Protein AF-A0A953TFR0-F1 (afdb_monomer_lite)

Foldseek 3Di:
DPQDFDWDWAAQVPDPQDLDDPRIDTDDGGDGPVVLLLLDQDDDPNHRPVRRLLVVVLSNQLSVCVVPVVFAFAQDLNFTATPPPRDGDPSHDNQQSQFRKDKDFPPDPLVCVLCPVQADHRGIWIWGDFPDLVVFTWTFRDDPNSVCRCQTWTAGSVPSDIDGNVPDDSNGTDGNNNVSSVVLQDFPQQWAAPVRHGGGSPRDDDTHGDDDDDDDDWDWDPDFDCVQCPPVVDDPDPPRGTHTPVQQWFADDPVLLVLCVVCDLVNLCVQLVDDSVVSVCNNVRNTDHPVSVVSSVVSSPPD

pLDDT: mean 80.13, std 13.85, range [32.78, 94.88]

Sequence (303 aa):
MAAKRYALYTTKCGHRYCSHRKCVAIADPKAHGLIFLAPSDERESGLPKWWWELWRFLLALEFKQIIDPDSNVLMVVGRAINTDTAADIDGLPSWIVLPAMMKMRISTPHYFNQMKGKASPFGFVLHPRTSDKLKLTLLTPFNKNRATWARSRCINTHDGKSHRLDKLSRRDIVTLGDILCGYIQHPEIKSLGPDGEKCKAHTRGLLRRMTISGGLQHCIGKEVSRFEQGEYDFIENIDDVCIHYDGGLVSANKSLIAEIRALGLRKTTKETGLDRKTIRGILNRKKVKASTLAKVVIGMRQE

Radius of gyration: 26.11 Å; chains: 1; bounding box: 69×46×56 Å

Secondary structure (DSSP, 8-state):
----EEEEEEETTS-SS--STTTEEEEEEEETT-GGG-----EETTEEHHHHHHHHHHHHHHHHHHH-TT--EEEETTEEEETTT-PBPTT--GGGGSBPEEEEE--SHHHHHHTTTTS-TT-EEEEE-BS-TTT--EEEE--S-GGGGGG-EEEETTT--EEEGGGS-TTTB-BHHHHHHHHHT---TTEE-TTSSBP-TT--SS-EEPP--------EEEEE-TTTT-S------TTS-EEETTTTEEPPPHHHHHHHHHH-HHHHHHHH---HHHHHHHHTT--EEHHHHHHHHHHTT--

Structure (mmCIF, N/CA/C/O backbone):
data_AF-A0A953TFR0-F1
#
_entry.id   AF-A0A953TFR0-F1
#
loop_
_atom_site.group_PDB
_atom_site.id
_atom_site.type_symbol
_atom_site.label_atom_id
_atom_site.label_alt_id
_atom_site.label_comp_id
_atom_site.label_asym_id
_atom_site.label_entity_id
_atom_site.label_seq_id
_atom_site.pdbx_PDB_ins_code
_atom_site.Cartn_x
_atom_site.Cartn_y
_atom_site.Cartn_z
_atom_site.occupancy
_atom_site.B_iso_or_equiv
_atom_site.auth_seq_id
_atom_site.auth_comp_id
_atom_site.auth_asym_id
_atom_site.auth_atom_id
_atom_site.pdbx_PDB_model_num
ATOM 1 N N . MET A 1 1 ? -10.294 13.136 -9.605 1.00 32.78 1 MET A N 1
ATOM 2 C CA . MET A 1 1 ? -9.231 12.755 -10.563 1.00 32.78 1 MET A CA 1
ATOM 3 C C . MET A 1 1 ? -8.728 11.368 -10.205 1.00 32.78 1 MET A C 1
ATOM 5 O O . MET A 1 1 ? -8.332 11.169 -9.065 1.00 32.78 1 MET A O 1
ATOM 9 N N . ALA A 1 2 ? -8.772 10.403 -11.124 1.00 43.22 2 ALA A N 1
ATOM 10 C CA . ALA A 1 2 ? -8.077 9.135 -10.916 1.00 43.22 2 ALA A CA 1
ATOM 11 C C . ALA A 1 2 ? -6.565 9.406 -10.949 1.00 43.22 2 ALA A C 1
ATOM 13 O O . ALA A 1 2 ? -6.071 10.005 -11.905 1.00 43.22 2 ALA A O 1
ATOM 14 N N . ALA A 1 3 ? -5.845 9.024 -9.895 1.00 54.84 3 ALA A N 1
ATOM 15 C CA . ALA A 1 3 ? -4.392 9.112 -9.864 1.00 54.84 3 ALA A CA 1
ATOM 16 C C . ALA A 1 3 ? -3.821 8.198 -10.958 1.00 54.84 3 ALA A C 1
ATOM 18 O O . ALA A 1 3 ? -3.839 6.980 -10.809 1.00 54.84 3 ALA A O 1
ATOM 19 N N . LYS A 1 4 ? -3.372 8.773 -12.080 1.00 70.50 4 LYS A N 1
ATOM 20 C CA . LYS A 1 4 ? -2.767 8.001 -13.170 1.00 70.50 4 LYS A CA 1
ATOM 21 C C . LYS A 1 4 ? -1.377 7.524 -12.738 1.00 70.50 4 LYS A C 1
ATOM 23 O O . LYS A 1 4 ? -0.531 8.339 -12.364 1.00 70.50 4 LYS A O 1
ATOM 28 N N . ARG A 1 5 ? -1.162 6.211 -12.800 1.00 86.62 5 ARG A N 1
ATOM 29 C CA . ARG A 1 5 ? 0.120 5.545 -12.550 1.00 86.62 5 ARG A CA 1
ATOM 30 C C . ARG A 1 5 ? 0.467 4.753 -13.800 1.00 86.62 5 ARG A C 1
ATOM 32 O O . ARG A 1 5 ? -0.245 3.813 -14.127 1.00 86.62 5 ARG A O 1
ATOM 39 N N . TYR A 1 6 ? 1.487 5.180 -14.528 1.00 88.50 6 TYR A N 1
ATOM 40 C CA . TYR A 1 6 ? 1.927 4.501 -15.742 1.00 88.50 6 TYR A CA 1
ATOM 41 C C . TYR A 1 6 ? 3.381 4.849 -16.048 1.00 88.50 6 TYR A C 1
ATOM 43 O O . TYR A 1 6 ? 3.895 5.861 -15.569 1.00 88.50 6 TYR A O 1
ATOM 51 N N . ALA A 1 7 ? 4.008 4.050 -16.904 1.00 91.94 7 ALA A N 1
ATOM 52 C CA . ALA A 1 7 ? 5.210 4.445 -17.614 1.00 91.94 7 ALA A CA 1
ATOM 53 C C . ALA A 1 7 ? 5.090 4.111 -19.098 1.00 91.94 7 ALA A C 1
ATOM 55 O O . ALA A 1 7 ? 4.623 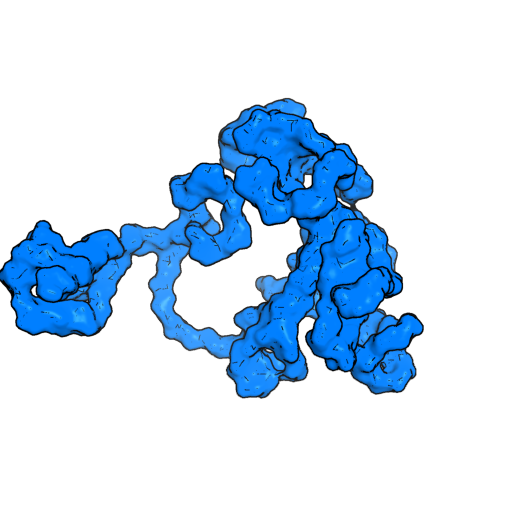3.033 -19.463 1.00 91.94 7 ALA A O 1
ATOM 56 N N . LEU A 1 8 ? 5.545 5.031 -19.942 1.00 93.62 8 LEU A N 1
ATOM 57 C CA . LEU A 1 8 ? 5.892 4.732 -21.326 1.00 93.62 8 LEU A CA 1
ATOM 58 C C . LEU A 1 8 ? 7.358 4.315 -21.365 1.00 93.62 8 LEU A C 1
ATOM 60 O O . LEU A 1 8 ? 8.192 4.945 -20.712 1.00 93.62 8 LEU A O 1
ATOM 64 N N . TYR A 1 9 ? 7.675 3.272 -22.122 1.00 93.19 9 TYR A N 1
ATOM 65 C CA . TYR A 1 9 ? 9.037 2.776 -22.274 1.00 93.19 9 TYR A CA 1
ATOM 66 C C . TYR A 1 9 ? 9.317 2.374 -23.720 1.00 93.19 9 TYR A C 1
ATOM 68 O O . TYR A 1 9 ? 8.402 2.104 -24.498 1.00 93.19 9 TYR A O 1
ATOM 76 N N . THR A 1 10 ? 10.597 2.320 -24.064 1.00 93.44 10 THR A N 1
ATOM 77 C CA . THR A 1 10 ? 11.107 1.777 -25.322 1.00 93.44 10 THR A CA 1
ATOM 78 C C . THR A 1 10 ? 12.158 0.709 -25.039 1.00 93.44 10 THR A C 1
ATOM 80 O O . THR A 1 10 ? 12.771 0.675 -23.967 1.00 93.44 10 THR A O 1
ATOM 83 N N . THR A 1 11 ? 12.361 -0.188 -26.001 1.00 92.19 11 THR A N 1
ATOM 84 C CA . THR A 1 11 ? 13.325 -1.290 -25.913 1.00 92.19 11 THR A CA 1
ATOM 85 C C . THR A 1 11 ? 14.270 -1.239 -27.103 1.00 92.19 11 THR A C 1
ATOM 87 O O . THR A 1 11 ? 13.828 -1.342 -28.247 1.00 92.19 11 THR A O 1
ATOM 90 N N . LYS A 1 12 ? 15.578 -1.119 -26.851 1.00 90.69 12 LYS A N 1
ATOM 91 C CA . LYS A 1 12 ? 16.593 -0.998 -27.917 1.00 90.69 12 LYS A CA 1
ATOM 92 C C . LYS A 1 12 ? 16.680 -2.219 -28.837 1.00 90.69 12 LYS A C 1
ATOM 94 O O . LYS A 1 12 ? 17.024 -2.070 -29.999 1.00 90.69 12 LYS A O 1
ATOM 99 N N . CYS A 1 13 ? 16.385 -3.413 -28.327 1.00 90.19 13 CYS A N 1
ATOM 100 C CA . CYS A 1 13 ? 16.452 -4.658 -29.096 1.00 90.19 13 CYS A CA 1
ATOM 101 C C . CYS A 1 13 ? 15.163 -4.977 -29.872 1.00 90.19 13 CYS A C 1
ATOM 103 O O . CYS A 1 13 ? 15.065 -6.052 -30.448 1.00 90.19 13 CYS A O 1
ATOM 105 N N . GLY A 1 14 ? 14.141 -4.115 -29.826 1.00 86.06 14 GLY A N 1
ATOM 106 C CA . GLY A 1 14 ? 12.842 -4.370 -30.462 1.00 86.06 14 GLY A CA 1
ATOM 107 C C . GLY A 1 14 ? 11.940 -5.391 -29.748 1.00 86.06 14 GLY A C 1
ATOM 108 O O . GLY A 1 14 ? 10.753 -5.463 -30.057 1.00 86.06 14 GLY A O 1
ATOM 109 N N . HIS A 1 15 ? 12.441 -6.139 -28.758 1.00 88.06 15 HIS A N 1
ATOM 110 C CA . HIS A 1 15 ? 11.615 -7.050 -27.960 1.00 88.06 15 HIS A CA 1
ATOM 111 C C . HIS A 1 15 ? 10.794 -6.295 -26.915 1.00 88.06 15 HIS A C 1
ATOM 113 O O . HIS A 1 15 ? 11.360 -5.661 -26.028 1.00 88.06 15 HIS A O 1
ATOM 119 N N . ARG A 1 16 ? 9.461 -6.440 -26.973 1.00 86.25 16 ARG A N 1
ATOM 120 C CA . ARG A 1 16 ? 8.507 -5.786 -26.056 1.00 86.25 16 ARG A CA 1
ATOM 121 C C . ARG A 1 16 ? 8.813 -6.057 -24.578 1.00 86.25 16 ARG A C 1
ATOM 123 O O . ARG A 1 16 ? 8.739 -5.140 -23.770 1.00 86.25 16 ARG A O 1
ATOM 130 N N . TYR A 1 17 ? 9.163 -7.297 -24.244 1.00 87.88 17 TYR A N 1
ATOM 131 C CA . TYR A 1 17 ? 9.561 -7.714 -22.900 1.00 87.88 17 TYR A CA 1
ATOM 132 C C . TYR A 1 17 ? 11.025 -8.132 -22.966 1.00 87.88 17 TYR A C 1
ATOM 134 O O . TYR A 1 17 ? 11.363 -9.094 -23.652 1.00 87.88 17 TYR A O 1
ATOM 142 N N . CYS A 1 18 ? 11.903 -7.363 -22.328 1.00 83.81 18 CYS A N 1
ATOM 143 C CA . CYS A 1 18 ? 13.342 -7.527 -22.482 1.00 83.81 18 CYS A CA 1
ATOM 144 C C . CYS A 1 18 ? 14.037 -7.576 -21.122 1.00 83.81 18 CYS A C 1
ATOM 146 O O . CYS A 1 18 ? 13.872 -6.672 -20.306 1.00 83.81 18 CYS A O 1
ATOM 148 N N . SER A 1 19 ? 14.857 -8.605 -20.911 1.00 75.62 19 SER A N 1
ATOM 149 C CA . SER A 1 19 ? 15.671 -8.793 -19.705 1.00 75.62 19 SER A CA 1
ATOM 150 C C . SER A 1 19 ? 17.085 -8.202 -19.820 1.00 75.62 19 SER A C 1
ATOM 152 O O . SER A 1 19 ? 17.814 -8.153 -18.830 1.00 75.62 19 SER A O 1
ATOM 154 N N . HIS A 1 20 ? 17.498 -7.721 -21.000 1.00 80.81 20 HIS A N 1
ATOM 155 C CA . HIS A 1 20 ? 18.838 -7.168 -21.197 1.00 80.81 20 HIS A CA 1
ATOM 156 C C . HIS A 1 20 ? 19.056 -5.890 -20.373 1.00 80.81 20 HIS A C 1
ATOM 158 O O . HIS A 1 20 ? 18.328 -4.894 -20.495 1.00 80.81 20 HIS A O 1
ATOM 164 N N . ARG A 1 21 ? 20.142 -5.875 -19.593 1.00 68.06 21 ARG A N 1
ATOM 165 C CA . ARG A 1 21 ? 20.565 -4.714 -18.803 1.00 68.06 21 ARG A CA 1
ATOM 166 C C . ARG A 1 21 ? 20.748 -3.495 -19.723 1.00 68.06 21 ARG A C 1
ATOM 168 O O . ARG A 1 21 ? 21.459 -3.567 -20.719 1.00 68.06 21 ARG A O 1
ATOM 175 N N . LYS A 1 22 ? 20.116 -2.362 -19.383 1.00 78.00 22 LYS A N 1
ATOM 176 C CA . LYS A 1 22 ? 20.125 -1.085 -20.149 1.00 78.00 22 LYS A CA 1
ATOM 177 C C . LYS A 1 22 ? 19.382 -1.091 -21.500 1.00 78.00 22 LYS A C 1
ATOM 179 O O . LYS A 1 22 ? 19.524 -0.133 -22.269 1.00 78.00 22 LYS A O 1
ATOM 184 N N . CYS A 1 23 ? 18.599 -2.127 -21.805 1.00 86.88 23 CYS A N 1
ATOM 185 C CA . CYS A 1 23 ? 17.796 -2.159 -23.029 1.00 86.88 23 CYS A CA 1
ATOM 186 C C . CYS A 1 23 ? 16.476 -1.389 -22.901 1.00 86.88 23 CYS A C 1
ATOM 188 O O . CYS A 1 23 ? 16.050 -0.750 -23.863 1.00 86.88 23 CYS A O 1
ATOM 190 N N . VAL A 1 24 ? 15.867 -1.421 -21.713 1.00 88.56 24 VAL A N 1
ATOM 191 C CA . VAL A 1 24 ? 14.633 -0.695 -21.397 1.00 88.56 24 VAL A CA 1
ATOM 192 C C . VAL A 1 24 ? 14.970 0.750 -21.036 1.00 88.56 24 VAL A C 1
ATOM 194 O O . VAL A 1 24 ? 15.710 1.004 -20.082 1.00 88.56 24 VAL A O 1
ATOM 197 N N . ALA A 1 25 ? 14.416 1.697 -21.785 1.00 90.56 25 ALA A N 1
ATOM 198 C CA . ALA A 1 25 ? 14.477 3.120 -21.480 1.00 90.56 25 ALA A CA 1
ATOM 199 C C . ALA A 1 25 ? 13.068 3.626 -21.168 1.00 90.56 25 ALA A C 1
ATOM 201 O O . ALA A 1 25 ? 12.149 3.467 -21.966 1.00 90.56 25 ALA A O 1
ATOM 202 N N . ILE A 1 26 ? 12.893 4.236 -19.998 1.00 92.56 26 ILE A N 1
ATOM 203 C CA . ILE A 1 26 ? 11.643 4.916 -19.654 1.00 92.56 26 ILE A CA 1
ATOM 204 C C . ILE A 1 26 ? 11.595 6.230 -20.440 1.00 92.56 26 ILE A C 1
ATOM 206 O O . ILE A 1 26 ? 12.592 6.947 -20.482 1.00 92.56 26 ILE A O 1
ATOM 210 N N . ALA A 1 27 ? 10.452 6.535 -21.047 1.00 93.12 27 ALA A N 1
ATOM 211 C CA . ALA A 1 27 ? 10.209 7.751 -21.820 1.00 93.12 27 ALA A CA 1
ATOM 212 C C . ALA A 1 27 ? 9.334 8.760 -21.056 1.00 93.12 27 ALA A C 1
ATOM 214 O O . ALA A 1 27 ? 9.655 9.943 -21.022 1.00 93.12 27 ALA A O 1
ATOM 215 N N . ASP A 1 28 ? 8.259 8.301 -20.404 1.00 93.25 28 ASP A N 1
ATOM 216 C CA . ASP A 1 28 ? 7.399 9.146 -19.556 1.00 93.25 28 ASP A CA 1
ATOM 217 C C . ASP A 1 28 ? 6.923 8.361 -18.331 1.00 93.25 28 ASP A C 1
ATOM 219 O O . ASP A 1 28 ? 6.087 7.467 -18.479 1.00 93.25 28 ASP A O 1
ATOM 223 N N . PRO A 1 29 ? 7.429 8.665 -17.125 1.00 93.69 29 PRO A N 1
ATOM 224 C CA . PRO A 1 29 ? 6.936 8.073 -15.895 1.00 93.69 29 PRO A CA 1
ATOM 225 C C . PRO A 1 29 ? 5.861 8.943 -15.227 1.00 93.69 29 PRO A C 1
ATOM 227 O O . PRO A 1 29 ? 6.007 10.161 -15.098 1.00 93.69 29 PRO A O 1
ATOM 230 N N . LYS A 1 30 ? 4.824 8.308 -14.670 1.00 92.00 30 LYS A N 1
ATOM 231 C CA . LYS A 1 30 ? 3.863 8.912 -13.731 1.00 92.00 30 LYS A CA 1
ATOM 232 C C . LYS A 1 30 ? 3.655 8.012 -12.524 1.00 92.00 30 LYS A C 1
ATOM 234 O O . LYS A 1 30 ? 3.184 6.891 -12.662 1.00 92.00 30 LYS A O 1
ATOM 239 N N . ALA A 1 31 ? 3.937 8.520 -11.329 1.00 88.88 31 ALA A N 1
ATOM 240 C CA . ALA A 1 31 ? 3.742 7.789 -10.071 1.00 88.88 31 ALA A CA 1
ATOM 241 C C . ALA A 1 31 ? 2.772 8.521 -9.123 1.00 88.88 31 ALA A C 1
ATOM 243 O O . ALA A 1 31 ? 2.964 8.568 -7.904 1.00 88.88 31 ALA A O 1
ATOM 244 N N . HIS A 1 32 ? 1.726 9.150 -9.672 1.00 81.69 32 HIS A N 1
ATOM 245 C CA . HIS A 1 32 ? 0.781 9.910 -8.858 1.00 81.69 32 HIS A CA 1
ATOM 246 C C . HIS A 1 32 ? 0.050 8.997 -7.863 1.00 81.69 32 HIS A C 1
ATOM 248 O O . HIS A 1 32 ? -0.349 7.874 -8.175 1.00 81.69 32 HIS A O 1
ATOM 254 N N . GLY A 1 33 ? -0.116 9.467 -6.628 1.00 77.06 33 GLY A N 1
ATOM 255 C CA . GLY A 1 33 ? -0.683 8.648 -5.559 1.00 77.06 33 GLY A CA 1
ATOM 256 C C . GLY A 1 33 ? 0.231 7.518 -5.068 1.00 77.06 33 GLY A C 1
ATOM 257 O O . GLY A 1 33 ? -0.265 6.664 -4.345 1.00 77.06 33 GLY A O 1
ATOM 258 N N . LEU A 1 34 ? 1.521 7.509 -5.436 1.00 80.75 34 LEU A N 1
ATOM 259 C CA . LEU A 1 34 ? 2.586 6.714 -4.800 1.00 80.75 34 LEU A CA 1
ATOM 260 C C . LEU A 1 34 ? 3.569 7.602 -4.016 1.00 80.75 34 LEU A C 1
ATOM 262 O O . LEU A 1 34 ? 4.643 7.166 -3.626 1.00 80.75 34 LEU A O 1
ATOM 266 N N . ILE A 1 35 ? 3.213 8.866 -3.760 1.00 74.06 35 ILE A N 1
ATOM 267 C CA . ILE A 1 35 ? 4.093 9.852 -3.106 1.00 74.06 35 ILE A CA 1
ATOM 268 C C . ILE A 1 35 ? 4.492 9.471 -1.671 1.00 74.06 35 ILE A C 1
ATOM 270 O O . ILE A 1 35 ? 5.509 9.933 -1.155 1.00 74.06 35 ILE A O 1
ATOM 274 N N . PHE A 1 36 ? 3.725 8.589 -1.027 1.00 73.25 36 PHE A N 1
ATOM 275 C CA . PHE A 1 36 ? 4.109 8.019 0.262 1.00 73.25 36 PHE A CA 1
ATOM 276 C C . PHE A 1 36 ? 5.407 7.196 0.154 1.00 73.25 36 PHE A C 1
ATOM 278 O O . PHE A 1 36 ? 6.203 7.206 1.090 1.00 73.25 36 PHE A O 1
ATOM 285 N N . LEU A 1 37 ? 5.693 6.614 -1.018 1.00 74.94 37 LEU A N 1
ATOM 286 C CA . LEU A 1 37 ? 6.935 5.895 -1.312 1.00 74.94 37 LEU A CA 1
ATOM 287 C C . LEU A 1 37 ? 8.119 6.808 -1.674 1.00 74.94 37 LEU A C 1
ATOM 289 O O . LEU A 1 37 ? 9.225 6.303 -1.772 1.00 74.94 37 LEU A O 1
ATOM 293 N N . ALA A 1 38 ? 7.918 8.119 -1.871 1.00 79.06 38 ALA A N 1
ATOM 294 C CA . ALA A 1 38 ? 8.930 9.026 -2.430 1.00 79.06 38 ALA A CA 1
ATOM 295 C C . ALA A 1 38 ? 10.229 9.082 -1.591 1.00 79.06 38 ALA A C 1
ATOM 297 O O . ALA A 1 38 ? 10.266 9.784 -0.593 1.00 79.06 38 ALA A O 1
ATOM 298 N N . PRO A 1 39 ? 11.321 8.408 -1.959 1.00 79.44 39 PRO A N 1
ATOM 299 C CA . PRO A 1 39 ? 12.501 8.261 -1.108 1.00 79.44 39 PRO A CA 1
ATOM 300 C C . PRO A 1 39 ? 13.311 9.553 -0.944 1.00 79.44 39 PRO A C 1
ATOM 302 O O . PRO A 1 39 ? 13.970 9.737 0.078 1.00 79.44 39 PRO A O 1
ATOM 305 N N . SER A 1 40 ? 13.257 10.446 -1.933 1.00 77.31 40 SER A N 1
ATOM 306 C CA . SER A 1 40 ? 14.006 11.698 -1.979 1.00 77.31 40 SER A CA 1
ATOM 307 C C . SER A 1 40 ? 13.278 12.743 -2.830 1.00 77.31 40 SER A C 1
ATOM 309 O O . SER A 1 40 ? 12.378 12.415 -3.611 1.00 77.31 40 SER A O 1
ATOM 311 N N . ASP A 1 41 ? 13.703 13.998 -2.683 1.00 80.50 41 ASP A N 1
ATOM 312 C CA . ASP A 1 41 ? 13.217 15.140 -3.468 1.00 80.50 41 ASP A CA 1
ATOM 313 C C . ASP A 1 41 ? 14.097 15.431 -4.704 1.00 80.50 41 ASP A C 1
ATOM 315 O O . ASP A 1 41 ? 13.886 16.426 -5.401 1.00 80.50 41 ASP A O 1
ATOM 319 N N . GLU A 1 42 ? 15.079 14.566 -4.999 1.00 87.12 42 GLU A N 1
ATOM 320 C CA . GLU A 1 42 ? 15.939 14.683 -6.183 1.00 87.12 42 GLU A CA 1
ATOM 321 C C . GLU A 1 42 ? 15.113 14.649 -7.473 1.00 87.12 42 GLU A C 1
ATOM 323 O O . GLU A 1 42 ? 14.112 13.930 -7.576 1.00 87.12 42 GLU A O 1
ATOM 328 N N . ARG A 1 43 ? 15.553 15.402 -8.488 1.00 89.81 43 ARG A N 1
ATOM 329 C CA . ARG A 1 43 ? 14.877 15.494 -9.785 1.00 89.81 43 ARG A CA 1
ATOM 330 C C . ARG A 1 43 ? 15.775 15.065 -10.941 1.00 89.81 43 ARG A C 1
ATOM 332 O O . ARG A 1 43 ? 16.956 15.383 -10.967 1.00 89.81 43 ARG A O 1
ATOM 339 N N . GLU A 1 44 ? 15.176 14.389 -11.914 1.00 87.62 44 GLU A N 1
ATOM 340 C CA . GLU A 1 44 ? 15.750 13.984 -13.200 1.00 87.62 44 GLU A CA 1
ATOM 341 C C . GLU A 1 44 ? 14.788 14.475 -14.292 1.00 87.62 44 GLU A C 1
ATOM 343 O O . GLU A 1 44 ? 13.597 14.146 -14.273 1.00 87.62 44 GLU A O 1
ATOM 348 N N . SER A 1 45 ? 15.285 15.319 -15.203 1.00 86.75 45 SER A N 1
ATOM 349 C CA . SER A 1 45 ? 14.493 15.911 -16.297 1.00 86.75 45 SER A CA 1
ATOM 350 C C . SER A 1 45 ? 13.214 16.623 -15.823 1.00 86.75 45 SER A C 1
ATOM 352 O O . SER A 1 45 ? 12.139 16.470 -16.395 1.00 86.75 45 SER A O 1
ATOM 354 N N . GLY A 1 46 ? 13.308 17.372 -14.718 1.00 89.69 46 GLY A N 1
ATOM 355 C CA . GLY A 1 46 ? 12.193 18.136 -14.139 1.00 89.69 46 GLY A CA 1
ATOM 356 C C . GLY A 1 46 ? 11.180 17.316 -13.325 1.00 89.69 46 GLY A C 1
ATOM 357 O O . GLY A 1 46 ? 10.400 17.907 -12.571 1.00 89.69 46 GLY A O 1
ATOM 358 N N . LEU A 1 47 ? 11.228 15.982 -13.399 1.00 91.25 47 LEU A N 1
ATOM 359 C CA . LEU A 1 47 ? 10.401 15.052 -12.622 1.00 91.25 47 LEU A CA 1
ATOM 360 C C . LEU A 1 47 ? 11.185 14.469 -11.436 1.00 91.25 47 LEU A C 1
ATOM 362 O O . LEU A 1 47 ? 12.413 14.483 -11.460 1.00 91.25 47 LEU A O 1
ATOM 366 N N . PRO A 1 48 ? 10.525 13.941 -10.388 1.00 91.56 48 PRO A N 1
ATOM 367 C CA . PRO A 1 48 ? 11.231 13.271 -9.299 1.00 91.56 48 PRO A CA 1
ATOM 368 C C . PRO A 1 48 ? 12.044 12.073 -9.810 1.00 91.56 48 PRO A C 1
ATOM 370 O O . PRO A 1 48 ? 11.502 11.192 -10.476 1.00 91.56 48 PRO A O 1
ATOM 373 N N . LYS A 1 49 ? 13.333 12.013 -9.468 1.00 91.56 49 LYS A N 1
ATOM 374 C CA . LYS A 1 49 ? 14.272 10.964 -9.902 1.00 91.56 49 LYS A CA 1
ATOM 375 C C . LYS A 1 49 ? 13.765 9.561 -9.565 1.00 91.56 49 LYS A C 1
ATOM 377 O O . LYS A 1 49 ? 13.802 8.654 -10.394 1.00 91.56 49 LYS A O 1
ATOM 382 N N . TRP A 1 50 ? 13.174 9.410 -8.384 1.00 89.88 50 TRP A N 1
ATOM 383 C CA . TRP A 1 50 ? 12.620 8.137 -7.936 1.00 89.88 50 TRP A CA 1
ATOM 384 C C . TRP A 1 50 ? 11.481 7.609 -8.816 1.00 89.88 50 TRP A C 1
ATOM 386 O O . TRP A 1 50 ? 11.218 6.412 -8.786 1.00 89.88 50 TRP A O 1
ATOM 396 N N . TRP A 1 51 ? 10.804 8.451 -9.612 1.00 92.50 51 TRP A N 1
ATOM 397 C CA . TRP A 1 51 ? 9.793 7.974 -10.566 1.00 92.50 51 TRP A CA 1
ATOM 398 C C . TRP A 1 51 ? 10.439 7.094 -11.630 1.00 92.50 51 TRP A C 1
ATOM 400 O O . TRP A 1 51 ? 9.922 6.027 -11.949 1.00 92.50 51 TRP A O 1
ATOM 410 N N . TRP A 1 52 ? 11.585 7.522 -12.152 1.00 91.25 52 TRP A N 1
ATOM 411 C CA . TRP A 1 52 ? 12.343 6.780 -13.151 1.00 91.25 52 TRP A CA 1
ATOM 412 C C . TRP A 1 52 ? 12.864 5.464 -12.576 1.00 91.25 52 TRP A C 1
ATOM 414 O O . TRP A 1 52 ? 12.705 4.410 -13.187 1.00 91.25 52 TRP A O 1
ATOM 424 N N . GLU A 1 53 ? 13.438 5.513 -11.376 1.00 89.62 53 GLU A N 1
ATOM 425 C CA . GLU A 1 53 ? 13.947 4.336 -10.665 1.00 89.62 53 GLU A CA 1
ATOM 426 C C . GLU A 1 53 ? 12.836 3.337 -10.323 1.00 89.62 53 GLU A C 1
ATOM 428 O O . GLU A 1 53 ? 13.002 2.141 -10.556 1.00 89.62 53 GLU A O 1
ATOM 433 N N . LEU A 1 54 ? 11.682 3.823 -9.851 1.00 90.00 54 LEU A N 1
ATOM 434 C CA . LEU A 1 54 ? 10.505 3.004 -9.571 1.00 90.00 54 LEU A CA 1
ATOM 435 C C . LEU A 1 54 ? 10.063 2.233 -10.815 1.00 90.00 54 LEU A C 1
ATOM 437 O O . LEU A 1 54 ? 9.866 1.024 -10.748 1.00 90.00 54 LEU A O 1
ATOM 441 N N . TRP A 1 55 ? 9.887 2.916 -11.947 1.00 90.25 55 TRP A N 1
ATOM 442 C CA . TRP A 1 55 ? 9.383 2.259 -13.151 1.00 90.25 55 TRP A CA 1
ATOM 443 C C . TRP A 1 55 ? 10.410 1.329 -13.790 1.00 90.25 55 TRP A C 1
ATOM 445 O O . TRP A 1 55 ? 10.024 0.277 -14.290 1.00 90.25 55 TRP A O 1
ATOM 455 N N . ARG A 1 56 ? 11.709 1.653 -13.716 1.00 87.88 56 ARG A N 1
ATOM 456 C CA . ARG A 1 56 ? 12.778 0.712 -14.094 1.00 87.88 56 ARG A CA 1
ATOM 457 C C . ARG A 1 56 ? 12.693 -0.567 -13.255 1.00 87.88 56 ARG A C 1
ATOM 459 O O . ARG A 1 56 ? 12.763 -1.654 -13.817 1.00 87.88 56 ARG A O 1
ATOM 466 N N . PHE A 1 57 ? 12.491 -0.432 -11.945 1.00 85.94 57 PHE A N 1
ATOM 467 C CA . PHE A 1 57 ? 12.336 -1.563 -11.034 1.00 85.94 57 PHE A CA 1
ATOM 468 C C . PHE A 1 57 ? 11.079 -2.392 -11.337 1.00 85.94 57 PHE A C 1
ATOM 470 O O . PHE A 1 57 ? 11.191 -3.588 -11.583 1.00 85.94 57 PHE A O 1
ATOM 477 N N . LEU A 1 58 ? 9.899 -1.766 -11.394 1.00 87.25 58 LEU A N 1
ATOM 478 C CA . LEU A 1 58 ? 8.635 -2.471 -11.634 1.00 87.25 58 LEU A CA 1
ATOM 479 C C . LEU A 1 58 ? 8.606 -3.188 -12.991 1.00 87.25 58 LEU A C 1
ATOM 481 O O . LEU A 1 58 ? 8.146 -4.323 -13.062 1.00 87.25 58 LEU A O 1
ATOM 485 N N . LEU A 1 59 ? 9.120 -2.564 -14.058 1.00 87.62 59 LEU A N 1
ATOM 486 C CA . LEU A 1 59 ? 9.185 -3.210 -15.374 1.00 87.62 59 LEU A CA 1
ATOM 487 C C . LEU A 1 59 ? 10.179 -4.371 -15.399 1.00 87.62 59 LEU A C 1
ATOM 489 O O . LEU A 1 59 ? 9.894 -5.384 -16.027 1.00 87.62 59 LEU A O 1
ATOM 493 N N . ALA A 1 60 ? 11.324 -4.253 -14.719 1.00 82.25 60 ALA A N 1
ATOM 494 C CA . ALA A 1 60 ? 12.283 -5.353 -14.632 1.00 82.25 60 ALA A CA 1
ATOM 495 C C . ALA A 1 60 ? 11.665 -6.585 -13.955 1.00 82.25 60 ALA A C 1
ATOM 497 O O . ALA A 1 60 ? 11.855 -7.705 -14.427 1.00 82.25 60 ALA A O 1
ATOM 498 N N . LEU A 1 61 ? 10.890 -6.367 -12.890 1.00 80.56 61 LEU A N 1
ATOM 499 C CA . LEU A 1 61 ? 10.150 -7.423 -12.207 1.00 80.56 61 LEU A CA 1
ATOM 500 C C . LEU A 1 61 ? 9.046 -8.028 -13.090 1.00 80.56 61 LEU A C 1
ATOM 502 O O . LEU A 1 61 ? 9.016 -9.242 -13.268 1.00 80.56 61 LEU A O 1
ATOM 506 N N . GLU A 1 62 ? 8.190 -7.197 -13.691 1.00 84.12 62 GLU A N 1
ATOM 507 C CA . GLU A 1 62 ? 7.092 -7.665 -14.552 1.00 84.12 62 GLU A CA 1
ATOM 508 C C . GLU A 1 62 ? 7.617 -8.435 -15.771 1.00 84.12 62 GLU A C 1
ATOM 510 O O . GLU A 1 62 ? 7.112 -9.502 -16.102 1.00 84.12 62 GLU A O 1
ATOM 515 N N . PHE A 1 63 ? 8.656 -7.935 -16.448 1.00 86.88 63 PHE A N 1
ATOM 516 C CA . PHE A 1 63 ? 9.207 -8.608 -17.630 1.00 86.88 63 PHE A CA 1
ATOM 517 C C . PHE A 1 63 ? 9.817 -9.953 -17.280 1.00 86.88 63 PHE A C 1
ATOM 519 O O . PHE A 1 63 ? 9.698 -10.893 -18.063 1.00 86.88 63 PHE A O 1
ATOM 526 N N . LYS A 1 64 ? 10.435 -10.056 -16.103 1.00 80.38 64 LYS A N 1
ATOM 527 C CA . LYS A 1 64 ? 10.941 -11.327 -15.608 1.00 80.38 64 LYS A CA 1
ATOM 528 C C . LYS A 1 64 ? 9.803 -12.321 -15.384 1.00 80.38 64 LYS A C 1
ATOM 530 O O . LYS A 1 64 ? 9.887 -13.417 -15.916 1.00 80.38 64 LYS A O 1
ATOM 535 N N . GLN A 1 65 ? 8.723 -11.903 -14.724 1.00 79.44 65 GLN A N 1
ATOM 536 C CA . GLN A 1 65 ? 7.537 -12.741 -14.513 1.00 79.44 65 GLN A CA 1
ATOM 537 C C . GLN A 1 65 ? 6.812 -13.101 -15.826 1.00 79.44 65 GLN A C 1
ATOM 539 O O . GLN A 1 65 ? 6.134 -14.117 -15.921 1.00 79.44 65 GLN A O 1
ATOM 544 N N . ILE A 1 66 ? 6.921 -12.272 -16.867 1.00 83.94 66 ILE A N 1
ATOM 545 C CA . ILE A 1 66 ? 6.396 -12.601 -18.202 1.00 83.94 66 ILE A CA 1
ATOM 546 C C . ILE A 1 66 ? 7.221 -13.699 -18.871 1.00 83.94 66 ILE A C 1
ATOM 548 O O . ILE A 1 66 ? 6.651 -14.596 -19.486 1.00 83.94 66 ILE A O 1
ATOM 552 N N . ILE A 1 67 ? 8.547 -13.573 -18.817 1.00 83.69 67 ILE A N 1
ATOM 553 C CA . ILE A 1 67 ? 9.479 -14.502 -19.465 1.00 83.69 67 ILE A CA 1
ATOM 554 C C . ILE A 1 67 ? 9.489 -15.845 -18.729 1.00 83.69 67 ILE A C 1
ATOM 556 O O . ILE A 1 67 ? 9.566 -16.888 -19.369 1.00 83.69 67 ILE A O 1
ATOM 560 N N . ASP A 1 68 ? 9.386 -15.798 -17.405 1.00 81.25 68 ASP A N 1
ATOM 561 C CA . ASP A 1 68 ? 9.397 -16.945 -16.511 1.00 81.25 68 ASP A CA 1
ATOM 562 C C . ASP A 1 68 ? 8.266 -16.789 -15.473 1.00 81.25 68 ASP A C 1
ATOM 564 O O . ASP A 1 68 ? 8.454 -16.119 -14.454 1.00 81.25 68 ASP A O 1
ATOM 568 N N . PRO A 1 69 ? 7.064 -17.332 -15.753 1.00 77.81 69 PRO A N 1
ATOM 569 C CA . PRO A 1 69 ? 5.887 -17.190 -14.890 1.00 77.81 69 PRO A CA 1
ATOM 570 C C . PRO A 1 69 ? 6.024 -17.821 -13.509 1.00 77.81 69 PRO A C 1
ATOM 572 O O . PRO A 1 69 ? 5.375 -17.355 -12.569 1.00 77.81 69 PRO A O 1
ATOM 575 N N . ASP A 1 70 ? 6.858 -18.853 -13.390 1.00 73.25 70 ASP A N 1
ATOM 576 C CA . ASP A 1 70 ? 7.155 -19.495 -12.111 1.00 73.25 70 ASP A CA 1
ATOM 577 C C . ASP A 1 70 ? 8.111 -18.634 -11.275 1.00 73.25 70 ASP A C 1
ATOM 579 O O . ASP A 1 70 ? 8.152 -18.759 -10.046 1.00 73.25 70 ASP A O 1
ATOM 583 N N . SER A 1 71 ? 8.792 -17.679 -11.924 1.00 68.69 71 SER A N 1
ATOM 584 C CA . SER A 1 71 ? 9.666 -16.747 -11.245 1.00 68.69 71 SER A CA 1
ATOM 585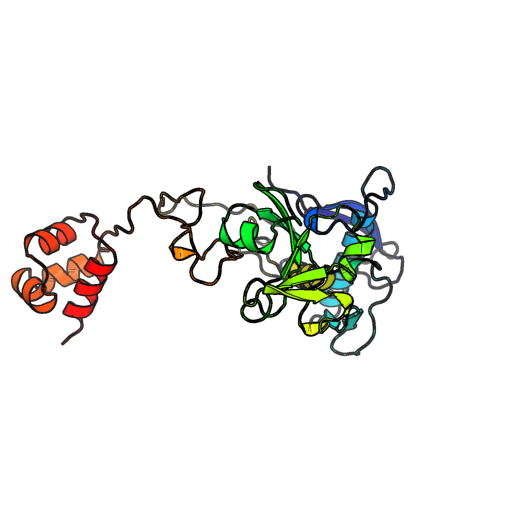 C C . SER A 1 71 ? 8.911 -15.805 -10.332 1.00 68.69 71 SER A C 1
ATOM 587 O O . SER A 1 71 ? 8.257 -14.847 -10.758 1.00 68.69 71 SER A O 1
ATOM 589 N N . ASN A 1 72 ? 9.087 -16.032 -9.035 1.00 66.62 72 ASN A N 1
ATOM 590 C CA . ASN A 1 72 ? 8.644 -15.107 -8.017 1.00 66.62 72 ASN A CA 1
ATOM 591 C C . ASN A 1 72 ? 9.813 -14.253 -7.538 1.00 66.62 72 ASN A C 1
ATOM 593 O O . ASN A 1 72 ? 10.950 -14.696 -7.360 1.00 66.62 72 ASN A O 1
ATOM 597 N N . VAL A 1 73 ? 9.519 -12.976 -7.323 1.00 65.88 73 VAL A N 1
ATOM 598 C CA . VAL A 1 73 ? 10.455 -12.062 -6.686 1.00 65.88 73 VAL A CA 1
ATOM 599 C C . VAL A 1 73 ? 9.931 -11.742 -5.308 1.00 65.88 73 VAL A C 1
ATOM 601 O O . VAL A 1 73 ? 8.874 -11.129 -5.157 1.00 65.88 73 VAL A O 1
ATOM 604 N N . LEU A 1 74 ? 10.709 -12.131 -4.308 1.00 66.50 74 LEU A N 1
ATOM 605 C CA . LEU A 1 74 ? 10.448 -11.800 -2.921 1.00 66.50 74 LEU A CA 1
ATOM 606 C C . LEU A 1 74 ? 11.519 -10.848 -2.420 1.00 66.50 74 LEU A C 1
ATOM 608 O O . LEU A 1 74 ? 12.703 -10.970 -2.733 1.00 66.50 74 LEU A O 1
ATOM 612 N N . MET A 1 75 ? 11.099 -9.914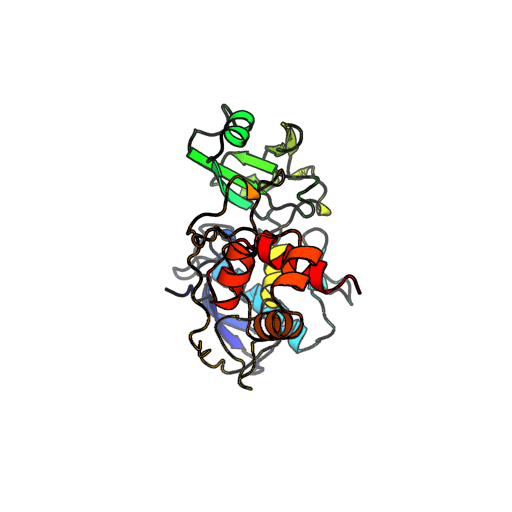 -1.582 1.00 66.25 75 MET A N 1
ATOM 613 C CA . MET A 1 75 ? 12.044 -9.188 -0.758 1.00 66.25 75 MET A CA 1
ATOM 614 C C . MET A 1 75 ? 12.475 -10.090 0.399 1.00 66.25 75 MET A C 1
ATOM 616 O O . MET A 1 75 ? 11.685 -10.420 1.281 1.00 66.25 75 MET A O 1
ATOM 620 N N . VAL A 1 76 ? 13.745 -10.479 0.417 1.00 58.47 76 VAL A N 1
ATOM 621 C CA . VAL A 1 76 ? 14.349 -11.286 1.478 1.00 58.47 76 VAL A CA 1
ATOM 622 C C . VAL A 1 76 ? 15.476 -10.467 2.095 1.00 58.47 76 VAL A C 1
ATOM 624 O O . VAL A 1 76 ? 16.453 -10.115 1.442 1.00 58.47 76 VAL A O 1
ATOM 627 N N . VAL A 1 77 ? 15.319 -10.100 3.370 1.00 58.59 77 VAL A N 1
ATOM 628 C CA . VAL A 1 77 ? 16.327 -9.343 4.145 1.00 58.59 77 VAL A CA 1
ATOM 629 C C . VAL A 1 77 ? 16.761 -8.037 3.442 1.00 58.59 77 VAL A C 1
ATOM 631 O O . VAL A 1 77 ? 17.925 -7.653 3.439 1.00 58.59 77 VAL A O 1
ATOM 634 N N . GLY A 1 78 ? 15.810 -7.320 2.829 1.00 59.31 78 GLY A N 1
ATOM 635 C CA . GLY A 1 78 ? 16.096 -6.054 2.138 1.00 59.31 78 GLY A CA 1
ATOM 636 C C . GLY A 1 78 ? 16.765 -6.204 0.770 1.00 59.31 78 GLY A C 1
ATOM 637 O O . GLY A 1 78 ? 17.173 -5.203 0.192 1.00 59.31 78 GLY A O 1
ATOM 638 N N . ARG A 1 79 ? 16.842 -7.417 0.226 1.00 63.44 79 ARG A N 1
ATOM 639 C CA . ARG A 1 79 ? 17.238 -7.667 -1.160 1.00 63.44 79 ARG A CA 1
ATOM 640 C C . ARG A 1 79 ? 16.035 -8.184 -1.922 1.00 63.44 79 ARG A C 1
ATOM 642 O O . ARG A 1 79 ? 15.258 -8.949 -1.361 1.00 63.44 79 ARG A O 1
ATOM 649 N N . ALA A 1 80 ? 15.862 -7.762 -3.168 1.00 65.06 80 ALA A N 1
ATOM 650 C CA . ALA A 1 80 ? 14.911 -8.438 -4.037 1.00 65.06 80 ALA A CA 1
ATOM 651 C C . ALA A 1 80 ? 15.624 -9.677 -4.579 1.00 65.06 80 ALA A C 1
ATOM 653 O O . ALA A 1 80 ? 16.642 -9.546 -5.259 1.00 65.06 80 ALA A O 1
ATOM 654 N N . ILE A 1 81 ? 15.122 -10.851 -4.218 1.00 64.81 81 ILE A N 1
ATOM 655 C CA . ILE A 1 81 ? 15.709 -12.145 -4.549 1.00 64.81 81 ILE A CA 1
ATOM 656 C C . ILE A 1 81 ? 14.745 -12.882 -5.474 1.00 64.81 81 ILE A C 1
ATOM 658 O O . ILE A 1 81 ? 13.529 -12.870 -5.266 1.00 64.81 81 ILE A O 1
ATOM 662 N N . ASN A 1 82 ? 15.292 -13.520 -6.504 1.00 63.16 82 ASN A N 1
ATOM 663 C CA . ASN A 1 82 ? 14.554 -14.515 -7.273 1.00 63.16 82 ASN A CA 1
ATOM 664 C C . ASN A 1 82 ? 14.425 -15.800 -6.445 1.00 63.16 82 ASN A C 1
ATOM 666 O O . ASN A 1 82 ? 15.432 -16.342 -5.993 1.00 63.16 82 ASN A O 1
ATOM 670 N N . THR A 1 83 ? 13.201 -16.278 -6.242 1.00 60.03 83 THR A N 1
ATOM 671 C CA . THR A 1 83 ? 12.918 -17.424 -5.366 1.00 60.03 83 THR A CA 1
ATOM 672 C C . THR A 1 83 ? 13.524 -18.740 -5.831 1.00 60.03 83 THR A C 1
ATOM 674 O O . THR A 1 83 ? 13.773 -19.607 -5.000 1.00 60.03 83 THR A O 1
ATOM 677 N N . ASP A 1 84 ? 13.793 -18.871 -7.123 1.00 59.09 84 ASP A N 1
ATOM 678 C CA . ASP A 1 84 ? 14.180 -20.129 -7.761 1.00 59.09 84 ASP A CA 1
ATOM 679 C C . ASP A 1 84 ? 15.703 -20.243 -7.860 1.00 59.09 84 ASP A C 1
ATOM 681 O O . ASP A 1 84 ? 16.274 -21.318 -7.697 1.00 59.09 84 ASP A O 1
ATOM 685 N N . THR A 1 85 ? 16.381 -19.114 -8.082 1.00 62.47 85 THR A N 1
ATOM 686 C CA . THR A 1 85 ? 17.841 -19.043 -8.215 1.00 62.47 85 THR A CA 1
ATOM 687 C C . THR A 1 85 ? 18.542 -18.528 -6.964 1.00 62.47 85 THR A C 1
ATOM 689 O O . THR A 1 85 ? 19.770 -18.553 -6.906 1.00 62.47 85 THR A O 1
ATOM 692 N N . ALA A 1 86 ? 17.788 -18.011 -5.988 1.00 61.94 86 ALA A N 1
ATOM 693 C CA . ALA A 1 86 ? 18.293 -17.291 -4.816 1.00 61.94 86 ALA A CA 1
ATOM 694 C C . ALA A 1 86 ? 19.243 -16.118 -5.153 1.00 61.94 86 ALA A C 1
ATOM 696 O O . ALA A 1 86 ? 19.948 -15.613 -4.278 1.00 61.94 86 ALA A O 1
ATOM 697 N N . ALA A 1 87 ? 19.259 -15.663 -6.411 1.00 63.62 87 ALA A N 1
ATOM 698 C CA . ALA A 1 87 ? 20.132 -14.592 -6.867 1.00 63.62 87 ALA A CA 1
ATOM 699 C C . ALA A 1 87 ? 19.520 -13.214 -6.585 1.00 63.62 87 ALA A C 1
ATOM 701 O O . ALA A 1 87 ? 18.313 -13.001 -6.765 1.00 63.62 87 ALA A O 1
ATOM 702 N N . ASP A 1 88 ? 20.380 -12.271 -6.196 1.00 64.06 88 ASP A N 1
ATOM 703 C CA . ASP A 1 88 ? 20.023 -10.861 -6.070 1.00 64.06 88 ASP A CA 1
ATOM 704 C C . ASP A 1 88 ? 19.591 -10.309 -7.436 1.00 64.06 88 ASP A C 1
ATOM 706 O O . ASP A 1 88 ? 20.186 -10.591 -8.479 1.00 64.06 88 ASP A O 1
ATOM 710 N N . ILE A 1 89 ? 18.534 -9.502 -7.439 1.00 67.00 89 ILE A N 1
ATOM 711 C CA . ILE A 1 89 ? 18.127 -8.774 -8.635 1.00 67.00 89 ILE A CA 1
ATOM 712 C C . ILE A 1 89 ? 19.065 -7.583 -8.806 1.00 67.00 89 ILE A C 1
ATOM 714 O O . ILE A 1 89 ? 19.161 -6.710 -7.946 1.00 67.00 89 ILE A O 1
ATOM 718 N N . ASP A 1 90 ? 19.759 -7.534 -9.936 1.00 61.78 90 ASP A N 1
ATOM 719 C CA . ASP A 1 90 ? 20.651 -6.429 -10.264 1.00 61.78 90 ASP A CA 1
ATOM 720 C C . ASP A 1 90 ? 19.886 -5.128 -10.559 1.00 61.78 90 ASP A C 1
ATOM 722 O O . ASP A 1 90 ? 18.838 -5.120 -11.206 1.00 61.78 90 ASP A O 1
ATOM 726 N N . GLY A 1 91 ? 20.467 -3.989 -10.166 1.00 66.06 91 GLY A N 1
ATOM 727 C CA . GLY A 1 91 ? 19.953 -2.659 -10.528 1.00 66.06 91 GLY A CA 1
ATOM 728 C C . GLY A 1 91 ? 18.782 -2.159 -9.679 1.00 66.06 91 GLY A C 1
ATOM 729 O O . GLY A 1 91 ? 18.061 -1.257 -10.108 1.00 66.06 91 GLY A O 1
ATOM 730 N N . LEU A 1 92 ? 18.602 -2.719 -8.481 1.00 73.50 92 LEU A N 1
ATOM 731 C CA . LEU A 1 92 ? 17.595 -2.270 -7.524 1.00 73.50 92 LEU A CA 1
ATOM 732 C C . LEU A 1 92 ? 17.863 -0.833 -7.055 1.00 73.50 92 LEU A C 1
ATOM 734 O O . LEU A 1 92 ? 19.007 -0.494 -6.732 1.00 73.50 92 LEU A O 1
ATOM 738 N N . PRO A 1 93 ? 16.824 0.013 -6.945 1.00 83.06 93 PRO A N 1
ATOM 739 C CA . PRO A 1 93 ? 16.979 1.314 -6.318 1.00 83.06 93 PRO A CA 1
ATOM 740 C C . PRO A 1 93 ? 17.358 1.140 -4.846 1.00 83.06 93 PRO A C 1
ATOM 742 O O . PRO A 1 93 ? 16.685 0.425 -4.106 1.00 83.06 93 PRO A O 1
ATOM 745 N N . SER A 1 94 ? 18.405 1.826 -4.387 1.00 83.56 94 SER A N 1
ATOM 746 C CA . SER A 1 94 ? 18.924 1.675 -3.016 1.00 83.56 94 SER A CA 1
ATOM 747 C C . SER A 1 94 ? 17.891 1.988 -1.928 1.00 83.56 94 SER A C 1
ATOM 749 O O . SER A 1 94 ? 18.005 1.515 -0.802 1.00 83.56 94 SER A O 1
ATOM 751 N N . TRP A 1 95 ? 16.860 2.765 -2.252 1.00 86.25 95 TRP A N 1
ATOM 752 C CA . TRP A 1 95 ? 15.834 3.198 -1.312 1.00 86.25 95 TRP A CA 1
ATOM 753 C C . TRP A 1 95 ? 14.713 2.184 -1.066 1.00 86.25 95 TRP A C 1
ATOM 755 O O . TRP A 1 95 ? 13.933 2.381 -0.134 1.00 86.25 95 TRP A O 1
ATOM 765 N N . ILE A 1 96 ? 14.615 1.087 -1.826 1.00 85.75 96 ILE A N 1
ATOM 766 C CA . ILE A 1 96 ? 13.568 0.070 -1.592 1.00 85.75 96 ILE A CA 1
ATOM 767 C C . ILE A 1 96 ? 13.718 -0.628 -0.228 1.00 85.75 96 ILE A C 1
ATOM 769 O O . ILE A 1 96 ? 12.776 -1.240 0.277 1.00 85.75 96 ILE A O 1
ATOM 773 N N . VAL A 1 97 ? 14.897 -0.521 0.388 1.00 83.94 97 VAL A N 1
ATOM 774 C CA . VAL A 1 97 ? 15.204 -1.079 1.713 1.00 83.94 97 VAL A CA 1
ATOM 775 C C . VAL A 1 97 ? 14.746 -0.180 2.859 1.00 83.94 97 VAL A C 1
ATOM 777 O O . VAL A 1 97 ? 14.802 -0.590 4.016 1.00 83.94 97 VAL A O 1
ATOM 780 N N . LEU A 1 98 ? 14.306 1.048 2.563 1.00 86.81 98 LEU A N 1
ATOM 781 C CA . LEU A 1 98 ? 13.800 1.956 3.585 1.00 86.81 98 LEU A CA 1
ATOM 782 C C . LEU A 1 98 ? 12.510 1.396 4.198 1.00 86.81 98 LEU A C 1
ATOM 784 O O . LEU A 1 98 ? 11.678 0.845 3.468 1.00 86.81 98 LEU A O 1
ATOM 788 N N . PRO A 1 99 ? 12.303 1.564 5.517 1.00 89.12 99 PRO A N 1
ATOM 789 C CA . PRO A 1 99 ? 11.055 1.171 6.155 1.00 89.12 99 PRO A CA 1
ATOM 790 C C . PRO A 1 99 ? 9.882 1.905 5.502 1.00 89.12 99 PRO A C 1
ATOM 792 O O . PRO A 1 99 ? 9.952 3.110 5.233 1.00 89.12 99 PRO A O 1
ATOM 795 N N . ALA A 1 100 ? 8.792 1.186 5.259 1.00 88.19 100 ALA A N 1
ATOM 796 C CA . ALA A 1 100 ? 7.558 1.795 4.814 1.00 88.19 100 ALA A CA 1
ATOM 797 C C . ALA A 1 100 ? 6.936 2.554 5.987 1.00 88.19 100 ALA A C 1
ATOM 799 O O . ALA A 1 100 ? 6.595 1.974 7.015 1.00 88.19 100 ALA A O 1
ATOM 800 N N . MET A 1 101 ? 6.796 3.867 5.829 1.00 87.50 101 MET A N 1
ATOM 801 C CA . MET A 1 101 ? 6.292 4.759 6.869 1.00 87.50 101 MET A CA 1
ATOM 802 C C . MET A 1 101 ? 4.976 5.385 6.424 1.00 87.50 101 MET A C 1
ATOM 804 O O . MET A 1 101 ? 4.917 6.054 5.390 1.00 87.50 101 MET A O 1
ATOM 808 N N . MET A 1 102 ? 3.928 5.226 7.224 1.00 85.69 102 MET A N 1
ATOM 809 C CA . MET A 1 102 ? 2.658 5.912 7.020 1.00 85.69 102 MET A CA 1
ATOM 810 C C . MET A 1 102 ? 2.634 7.213 7.823 1.00 85.69 102 MET A C 1
ATOM 812 O O . MET A 1 102 ? 2.870 7.223 9.026 1.00 85.69 102 MET A O 1
ATOM 816 N N . LYS A 1 103 ? 2.339 8.338 7.165 1.00 86.12 103 LYS A N 1
ATOM 817 C CA . LYS A 1 103 ? 2.106 9.613 7.852 1.00 86.12 103 LYS A CA 1
ATOM 818 C C . LYS A 1 103 ? 0.682 9.631 8.397 1.00 86.12 103 LYS A C 1
ATOM 820 O O . LYS A 1 103 ? -0.267 9.580 7.619 1.00 86.12 103 LYS A O 1
ATOM 825 N N . MET A 1 104 ? 0.542 9.773 9.708 1.00 81.19 104 MET A N 1
ATOM 826 C CA . MET A 1 104 ? -0.750 9.779 10.395 1.00 81.19 104 MET A CA 1
ATOM 827 C C . MET A 1 104 ? -0.929 11.052 11.209 1.00 81.19 104 MET A C 1
ATOM 829 O O . MET A 1 104 ? 0.038 11.598 11.735 1.00 81.19 104 MET A O 1
ATOM 833 N N . ARG A 1 105 ? -2.168 11.539 11.311 1.00 81.88 105 ARG A N 1
ATOM 834 C CA . ARG A 1 105 ? -2.523 12.610 12.248 1.00 81.88 105 ARG A CA 1
ATOM 835 C C . ARG A 1 105 ? -2.806 11.986 13.613 1.00 81.88 105 ARG A C 1
ATOM 837 O O . ARG A 1 105 ? -3.519 10.991 13.681 1.00 81.88 105 ARG A O 1
ATOM 844 N N . ILE A 1 106 ? -2.305 12.591 14.687 1.00 78.06 106 ILE A N 1
ATOM 845 C CA . ILE A 1 106 ? -2.726 12.229 16.043 1.00 78.06 106 ILE A CA 1
ATOM 846 C C . ILE A 1 106 ? -4.132 12.789 16.259 1.00 78.06 106 ILE A C 1
ATOM 848 O O . ILE A 1 106 ? -4.304 13.995 16.433 1.00 78.06 106 ILE A O 1
ATOM 852 N N . SER A 1 107 ? -5.135 11.920 16.215 1.00 69.50 107 SER A N 1
ATOM 853 C CA . SER A 1 107 ? -6.544 12.277 16.420 1.00 69.50 107 SER A CA 1
ATOM 854 C C . SER A 1 107 ? -7.156 11.668 17.684 1.00 69.50 107 SER A C 1
ATOM 856 O O . SER A 1 107 ? -8.261 12.065 18.050 1.00 69.50 107 SER A O 1
ATOM 858 N N . THR A 1 108 ? -6.461 10.747 18.364 1.00 70.00 108 THR A N 1
ATOM 859 C CA . THR A 1 108 ? -6.950 10.098 19.590 1.00 70.00 108 THR A CA 1
ATOM 860 C C . THR A 1 108 ? -6.148 10.545 20.821 1.00 70.00 108 THR A C 1
ATOM 862 O O . THR A 1 108 ? -4.920 10.682 20.748 1.00 70.00 108 THR A O 1
ATOM 865 N N . PRO A 1 109 ? -6.807 10.754 21.979 1.00 72.94 109 PRO A N 1
ATOM 866 C CA . PRO A 1 109 ? -6.116 11.048 23.235 1.00 72.94 109 PRO A CA 1
ATOM 867 C C . PRO A 1 109 ? -5.132 9.951 23.659 1.00 72.94 109 PRO A C 1
ATOM 869 O O . PRO A 1 109 ? -4.085 10.262 24.219 1.00 72.94 109 PRO A O 1
ATOM 872 N N . HIS A 1 110 ? -5.435 8.682 23.355 1.00 76.06 110 HIS A N 1
ATOM 873 C CA . HIS A 1 110 ? -4.568 7.542 23.661 1.00 76.06 110 HIS A CA 1
ATOM 874 C C . HIS A 1 110 ? -3.177 7.699 23.021 1.00 76.06 110 HIS A C 1
ATOM 876 O O . HIS A 1 110 ? -2.168 7.737 23.729 1.00 76.06 110 HIS A O 1
ATOM 882 N N . TYR A 1 111 ? -3.115 7.918 21.702 1.00 74.50 111 TYR A N 1
ATOM 883 C CA . TYR A 1 111 ? -1.843 8.135 21.005 1.00 74.50 111 TYR A CA 1
ATOM 884 C C . TYR A 1 111 ? -1.179 9.451 21.376 1.00 74.50 111 TYR A C 1
ATOM 886 O O . TYR A 1 111 ? 0.048 9.524 21.445 1.00 74.50 111 TYR A O 1
ATOM 894 N N . PHE A 1 112 ? -1.968 10.490 21.650 1.00 80.19 112 PHE A N 1
ATOM 895 C CA . PHE A 1 112 ? -1.409 11.746 22.128 1.00 80.19 112 PHE A CA 1
ATOM 896 C C . PHE A 1 112 ? -0.681 11.573 23.466 1.00 80.19 112 PHE A C 1
ATOM 898 O O . PHE A 1 112 ? 0.433 12.070 23.615 1.00 80.19 112 PHE A O 1
ATOM 905 N N . ASN A 1 113 ? -1.259 10.824 24.410 1.00 82.19 113 ASN A N 1
ATOM 906 C CA . ASN A 1 113 ? -0.642 10.566 25.710 1.00 82.19 113 ASN A CA 1
ATOM 907 C C . ASN A 1 113 ? 0.686 9.811 25.573 1.00 82.19 113 ASN A C 1
ATOM 909 O O . ASN A 1 113 ? 1.671 10.194 26.203 1.00 82.19 113 ASN A O 1
ATOM 913 N N . GLN A 1 114 ? 0.751 8.803 24.700 1.00 82.50 114 GLN A N 1
ATOM 914 C CA . GLN A 1 114 ? 1.994 8.069 24.425 1.00 82.50 114 GLN A CA 1
ATOM 915 C C . GLN A 1 114 ? 3.054 8.933 23.722 1.00 82.50 114 GLN A C 1
ATOM 917 O O . GLN A 1 114 ? 4.256 8.754 23.926 1.00 82.50 114 GLN A O 1
ATOM 922 N N . MET A 1 115 ? 2.619 9.908 22.922 1.00 85.25 115 MET A N 1
ATOM 923 C CA . MET A 1 115 ? 3.485 10.827 22.179 1.00 85.25 115 MET A CA 1
ATOM 924 C C . MET A 1 115 ? 3.671 12.185 22.871 1.00 85.25 115 MET A C 1
ATOM 926 O O . MET A 1 115 ? 4.190 13.126 22.258 1.00 85.25 115 MET A O 1
ATOM 930 N N . LYS A 1 116 ? 3.287 12.308 24.147 1.00 84.38 116 LYS A N 1
ATOM 931 C CA . LYS A 1 116 ? 3.363 13.563 24.900 1.00 84.38 116 LYS A CA 1
ATOM 932 C C . LYS A 1 116 ? 4.806 14.072 24.955 1.00 84.38 116 LYS A C 1
ATOM 934 O O . LYS A 1 116 ? 5.739 13.324 25.236 1.00 84.38 116 LYS A O 1
ATOM 939 N N . GLY A 1 117 ? 4.996 15.350 24.626 1.00 84.19 117 GLY A N 1
ATOM 940 C CA . GLY A 1 117 ? 6.319 15.983 24.534 1.00 84.19 117 GLY A CA 1
ATOM 941 C C . GLY A 1 117 ? 7.143 15.587 23.300 1.00 84.19 117 GLY A C 1
ATOM 942 O O . GLY A 1 117 ? 8.222 16.132 23.093 1.00 84.19 117 GLY A O 1
ATOM 943 N N . LYS A 1 118 ? 6.644 14.669 22.461 1.00 85.56 118 LYS A N 1
ATOM 944 C CA . LYS A 1 118 ? 7.304 14.205 21.229 1.00 85.56 118 LYS A CA 1
ATOM 945 C C . LYS A 1 118 ? 6.534 14.583 19.962 1.00 85.56 118 LYS A C 1
ATOM 947 O O . LYS A 1 118 ? 7.116 14.623 18.882 1.00 85.56 118 LYS A O 1
ATOM 952 N N . ALA A 1 119 ? 5.238 14.856 20.082 1.00 84.81 119 ALA A N 1
ATOM 953 C CA . ALA A 1 119 ? 4.393 15.378 19.019 1.00 84.81 119 ALA A CA 1
ATOM 954 C C . ALA A 1 119 ? 3.354 16.355 19.590 1.00 84.81 119 ALA A C 1
ATOM 956 O O . ALA A 1 119 ? 2.960 16.252 20.753 1.00 84.81 119 ALA A O 1
ATOM 957 N N . SER A 1 120 ? 2.911 17.309 18.772 1.00 81.69 120 SER A N 1
ATOM 958 C CA . SER A 1 120 ? 1.855 18.250 19.151 1.00 81.69 120 SER A CA 1
ATOM 959 C C . SER A 1 120 ? 0.464 17.604 19.042 1.00 81.69 120 SER A C 1
ATOM 961 O O . SER A 1 120 ? 0.269 16.718 18.200 1.00 81.69 120 SER A O 1
ATOM 963 N N . PRO A 1 121 ? -0.532 18.071 19.823 1.00 77.12 121 PRO A N 1
ATOM 964 C CA . PRO A 1 121 ? -1.932 17.727 19.581 1.00 77.12 121 PRO A CA 1
ATOM 965 C C . PRO A 1 121 ? -2.306 18.026 18.126 1.00 77.12 121 PRO A C 1
ATOM 967 O O . PRO A 1 121 ? -1.882 19.046 17.579 1.00 77.12 121 PRO A O 1
ATOM 970 N N . PHE A 1 122 ? -3.052 17.123 17.481 1.00 76.50 122 PHE A N 1
ATOM 971 C CA . PHE A 1 122 ? -3.426 17.215 16.058 1.00 76.50 122 PHE A CA 1
ATOM 972 C C . PHE A 1 122 ? -2.247 17.310 15.072 1.00 76.50 122 PHE A C 1
ATOM 974 O O . PHE A 1 122 ? -2.446 17.534 13.873 1.00 76.50 122 PHE A O 1
ATOM 981 N N . GLY A 1 123 ? -1.020 17.104 15.561 1.00 84.19 123 GLY A N 1
ATOM 982 C CA . GLY A 1 123 ? 0.187 17.005 14.761 1.00 84.19 123 GLY A CA 1
ATOM 983 C C . GLY A 1 123 ? 0.246 15.704 13.970 1.00 84.19 123 GLY A C 1
ATOM 984 O O . GLY A 1 123 ? -0.662 14.868 14.007 1.00 84.19 123 GLY A O 1
ATOM 985 N N . PHE A 1 124 ? 1.344 15.531 13.238 1.00 86.75 124 PHE A N 1
ATOM 986 C CA . PHE A 1 124 ? 1.609 14.302 12.503 1.00 86.75 124 PHE A CA 1
ATOM 987 C C . PHE A 1 124 ? 2.654 13.446 13.212 1.00 86.75 124 PHE A C 1
ATOM 989 O O . PHE A 1 124 ? 3.614 13.956 13.790 1.00 86.75 124 PHE A O 1
ATOM 996 N N . VAL A 1 125 ? 2.486 12.138 13.087 1.00 90.12 125 VAL A N 1
ATOM 997 C CA . VAL A 1 125 ? 3.461 11.104 13.435 1.00 90.12 125 VAL A CA 1
ATOM 998 C C . VAL A 1 125 ? 3.734 10.246 12.211 1.00 90.12 125 VAL A C 1
ATOM 1000 O O . VAL A 1 125 ? 2.990 10.282 11.224 1.00 90.12 125 VAL A O 1
ATOM 1003 N N . LEU A 1 126 ? 4.824 9.494 12.263 1.00 90.75 126 LEU A N 1
ATOM 1004 C CA . LEU A 1 126 ? 5.059 8.396 11.340 1.00 90.75 126 LEU A CA 1
ATOM 1005 C C . LEU A 1 126 ? 4.741 7.085 12.057 1.00 90.75 126 LEU A C 1
ATOM 1007 O O . LEU A 1 126 ? 5.121 6.887 13.211 1.00 90.75 126 LEU A O 1
ATOM 1011 N N . HIS A 1 127 ? 4.055 6.210 11.341 1.00 89.19 127 HIS A N 1
ATOM 1012 C CA . HIS A 1 127 ? 3.717 4.858 11.739 1.00 89.19 127 HIS A CA 1
ATOM 1013 C C . HIS A 1 127 ? 4.467 3.888 10.812 1.00 89.19 127 HIS A C 1
ATOM 1015 O O . HIS A 1 127 ? 4.082 3.739 9.645 1.00 89.19 127 HIS A O 1
ATOM 1021 N N . PRO A 1 128 ? 5.589 3.302 11.267 1.00 90.62 128 PRO A N 1
ATOM 1022 C CA . PRO A 1 128 ? 6.285 2.254 10.534 1.00 90.62 128 PRO A CA 1
ATOM 1023 C C . PRO A 1 128 ? 5.358 1.058 10.331 1.00 90.62 128 PRO A C 1
ATOM 1025 O O . PRO A 1 128 ? 4.748 0.575 11.283 1.00 90.62 128 PRO A O 1
ATOM 1028 N N . ARG A 1 129 ? 5.269 0.576 9.093 1.00 88.19 129 ARG A N 1
ATOM 1029 C CA . ARG A 1 129 ? 4.513 -0.628 8.755 1.00 88.19 129 ARG A CA 1
ATOM 1030 C C . ARG A 1 129 ? 5.262 -1.836 9.313 1.00 88.19 129 ARG A C 1
ATOM 1032 O O . ARG A 1 129 ? 6.453 -2.007 9.050 1.00 88.19 129 ARG A O 1
ATOM 1039 N N . THR A 1 130 ? 4.557 -2.661 10.067 1.00 87.94 130 THR A N 1
ATOM 1040 C CA . THR A 1 130 ? 5.072 -3.900 10.650 1.00 87.94 130 THR A CA 1
ATOM 1041 C C . THR A 1 130 ? 4.380 -5.102 10.018 1.00 87.94 130 THR A C 1
ATOM 1043 O O . THR A 1 130 ? 3.292 -4.973 9.453 1.00 87.94 130 THR A O 1
ATOM 1046 N N . SER A 1 131 ? 5.027 -6.264 10.055 1.00 85.25 131 SER A N 1
ATOM 1047 C CA . SER A 1 131 ? 4.460 -7.501 9.500 1.00 85.25 131 SER A CA 1
ATOM 1048 C C . SER A 1 131 ? 3.356 -8.086 10.386 1.00 85.25 131 SER A C 1
ATOM 1050 O O . SER A 1 131 ? 2.372 -8.606 9.867 1.00 85.25 131 SER A O 1
ATOM 1052 N N . ASP A 1 132 ? 3.488 -7.952 11.709 1.00 83.06 132 ASP A N 1
ATOM 1053 C CA . ASP A 1 132 ? 2.511 -8.392 12.707 1.00 83.06 132 ASP A CA 1
ATOM 1054 C C . ASP A 1 132 ? 2.123 -7.228 13.633 1.00 83.06 132 ASP A C 1
ATOM 1056 O O . ASP A 1 132 ? 2.845 -6.853 14.564 1.00 83.06 132 ASP A O 1
ATOM 1060 N N . LYS A 1 133 ? 0.948 -6.655 13.372 1.00 74.50 133 LYS A N 1
ATOM 1061 C CA . LYS A 1 133 ? 0.431 -5.478 14.087 1.00 74.50 133 LYS A CA 1
ATOM 1062 C C . LYS A 1 133 ? -0.050 -5.791 15.497 1.00 74.50 133 LYS A C 1
ATOM 1064 O O . LYS A 1 133 ? -0.037 -4.906 16.356 1.00 74.50 133 LYS A O 1
ATOM 1069 N N . LEU A 1 134 ? -0.476 -7.034 15.732 1.00 76.00 134 LEU A N 1
ATOM 1070 C CA . LEU A 1 134 ? -0.940 -7.480 17.045 1.00 76.00 134 LEU A CA 1
ATOM 1071 C C . LEU A 1 134 ? 0.220 -7.481 18.042 1.00 76.00 134 LEU A C 1
ATOM 1073 O O . LEU A 1 134 ? 0.016 -7.256 19.229 1.00 76.00 134 LEU A O 1
ATOM 1077 N N . LYS A 1 135 ? 1.446 -7.685 17.546 1.00 81.50 135 LYS A N 1
ATOM 1078 C CA . LYS A 1 135 ? 2.672 -7.614 18.347 1.00 81.50 135 LYS A CA 1
ATOM 1079 C C . LYS A 1 135 ? 3.291 -6.222 18.368 1.00 81.50 135 LYS A C 1
ATOM 1081 O O . LYS A 1 135 ? 3.709 -5.746 19.423 1.00 81.50 135 LYS A O 1
ATOM 1086 N N . LEU A 1 136 ? 3.401 -5.587 17.202 1.00 85.88 136 LEU A N 1
ATOM 1087 C CA . LEU A 1 136 ? 4.178 -4.363 17.035 1.00 85.88 136 LEU A CA 1
ATOM 1088 C C . LEU A 1 136 ? 3.372 -3.311 16.293 1.00 85.88 136 LEU A C 1
ATOM 1090 O O . LEU A 1 136 ? 3.215 -3.367 15.076 1.00 85.88 136 LEU A O 1
ATOM 1094 N N . THR A 1 137 ? 2.941 -2.295 17.028 1.00 88.12 137 THR A N 1
ATOM 1095 C CA . THR A 1 137 ? 2.345 -1.093 16.460 1.00 88.12 137 THR A CA 1
ATOM 1096 C C . THR A 1 137 ? 3.187 0.095 16.884 1.00 88.12 137 THR A C 1
ATOM 1098 O O . THR A 1 137 ? 3.185 0.496 18.041 1.00 88.12 137 THR A O 1
ATOM 1101 N N . LEU A 1 138 ? 3.946 0.658 15.948 1.00 90.31 138 LEU A N 1
ATOM 1102 C CA . LEU A 1 138 ? 4.991 1.626 16.268 1.00 90.31 138 LEU A CA 1
ATOM 1103 C C . LEU A 1 138 ? 4.578 3.059 15.919 1.00 90.31 138 LEU A C 1
ATOM 1105 O O . LEU A 1 138 ? 4.024 3.310 14.853 1.00 90.31 138 LEU A O 1
ATOM 1109 N N . LEU A 1 139 ? 4.916 4.022 16.776 1.00 91.75 139 LEU A N 1
ATOM 1110 C CA . LEU A 1 139 ? 4.790 5.455 16.503 1.00 91.75 139 LEU A CA 1
ATOM 1111 C C . LEU A 1 139 ? 6.129 6.162 16.696 1.00 91.75 139 LEU A C 1
ATOM 1113 O O . LEU A 1 139 ? 6.824 5.945 17.685 1.00 91.75 139 LEU A O 1
ATOM 1117 N N . THR A 1 140 ? 6.484 7.054 15.777 1.00 93.00 140 THR A N 1
ATOM 1118 C CA . THR A 1 140 ? 7.640 7.953 15.906 1.00 93.00 140 THR A CA 1
ATOM 1119 C C . THR A 1 140 ? 7.240 9.380 15.532 1.00 93.00 140 THR A C 1
ATOM 1121 O O . THR A 1 140 ? 6.357 9.570 14.688 1.00 93.00 140 THR A O 1
ATOM 1124 N N . PRO A 1 141 ? 7.869 10.413 16.125 1.00 91.88 141 PRO A N 1
ATOM 1125 C CA . PRO A 1 141 ? 7.659 11.792 15.705 1.00 91.88 141 PRO A CA 1
ATOM 1126 C C . PRO A 1 141 ? 7.838 11.959 14.202 1.00 91.88 141 PRO A C 1
ATOM 1128 O O . PRO A 1 141 ? 8.682 11.302 13.582 1.00 91.88 141 PRO A O 1
ATOM 1131 N N . PHE A 1 142 ? 7.043 12.852 13.616 1.00 90.56 142 PHE A N 1
ATOM 1132 C CA . PHE A 1 142 ? 7.175 13.157 12.204 1.00 90.56 142 PHE A CA 1
ATOM 1133 C C . PHE A 1 142 ? 8.548 13.756 11.901 1.00 90.56 142 PHE A C 1
ATOM 1135 O O . PHE A 1 142 ? 8.966 14.736 12.512 1.00 90.56 142 PHE A O 1
ATOM 1142 N N . ASN A 1 143 ? 9.224 13.185 10.907 1.00 87.88 143 ASN A N 1
ATOM 1143 C CA . ASN A 1 143 ? 10.499 13.677 10.415 1.00 87.88 143 ASN A CA 1
ATOM 1144 C C . ASN A 1 143 ? 10.485 13.687 8.884 1.00 87.88 143 ASN A C 1
ATOM 1146 O O . ASN A 1 143 ? 10.194 12.668 8.258 1.00 87.88 143 ASN A O 1
ATOM 1150 N N . LYS A 1 144 ? 10.818 14.832 8.281 1.00 84.44 144 LYS A N 1
ATOM 1151 C CA . LYS A 1 144 ? 10.923 14.970 6.821 1.00 84.44 144 LYS A CA 1
ATOM 1152 C C . LYS A 1 144 ? 12.172 14.278 6.259 1.00 84.44 144 LYS 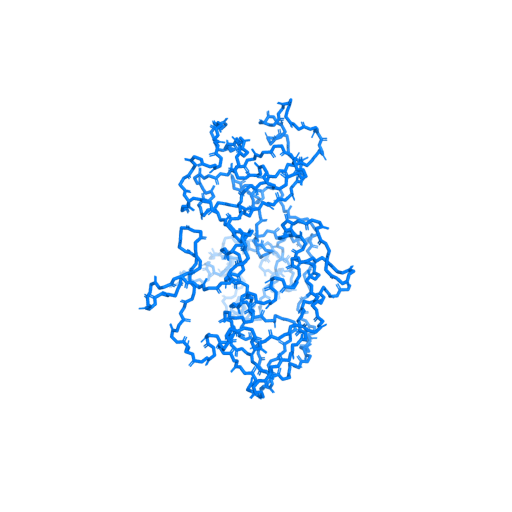A C 1
ATOM 1154 O O . LYS A 1 144 ? 12.147 13.838 5.115 1.00 84.44 144 LYS A O 1
ATOM 1159 N N . ASN A 1 145 ? 13.243 14.163 7.048 1.00 85.12 145 ASN A N 1
ATOM 1160 C CA . ASN A 1 145 ? 14.504 13.568 6.615 1.00 85.12 145 ASN A CA 1
ATOM 1161 C C . ASN A 1 145 ? 14.423 12.033 6.611 1.00 85.12 145 ASN A C 1
ATOM 1163 O O . ASN A 1 145 ? 14.677 11.370 7.624 1.00 85.12 145 ASN A O 1
ATOM 1167 N N . ARG A 1 146 ? 14.105 11.476 5.440 1.00 83.81 146 ARG A N 1
ATOM 1168 C CA . ARG A 1 146 ? 13.906 10.035 5.239 1.00 83.81 146 ARG A CA 1
ATOM 1169 C C . ARG A 1 146 ? 15.154 9.192 5.470 1.00 83.81 146 ARG A C 1
ATOM 1171 O O . ARG A 1 146 ? 15.034 8.063 5.934 1.00 83.81 146 ARG A O 1
ATOM 1178 N N . ALA A 1 147 ? 16.347 9.744 5.243 1.00 81.25 147 ALA A N 1
ATOM 1179 C CA . ALA A 1 147 ? 17.604 9.028 5.475 1.00 81.25 147 ALA A CA 1
ATOM 1180 C C . ALA A 1 147 ? 17.783 8.613 6.949 1.00 81.25 147 ALA A C 1
ATOM 1182 O O . ALA A 1 147 ? 18.503 7.667 7.256 1.00 81.25 147 ALA A O 1
ATOM 1183 N N . THR A 1 148 ? 17.095 9.294 7.871 1.00 86.81 148 THR A N 1
ATOM 1184 C CA . THR A 1 148 ? 17.149 8.987 9.308 1.00 86.81 148 THR A CA 1
ATOM 1185 C C . THR A 1 148 ? 16.073 8.005 9.771 1.00 86.81 148 THR A C 1
ATOM 1187 O O . THR A 1 148 ? 16.166 7.494 10.886 1.00 86.81 148 THR A O 1
ATOM 1190 N N . TRP A 1 149 ? 15.081 7.698 8.927 1.00 89.44 149 TRP A N 1
ATOM 1191 C CA . TRP A 1 149 ? 13.910 6.899 9.299 1.00 89.44 149 TRP A CA 1
ATOM 1192 C C . TRP A 1 149 ? 14.268 5.505 9.795 1.00 89.44 149 TRP A C 1
ATOM 1194 O O . TRP A 1 149 ? 13.728 5.062 10.800 1.00 89.44 149 TRP A O 1
ATOM 1204 N N . ALA A 1 150 ? 15.224 4.834 9.151 1.00 88.12 150 ALA A N 1
ATOM 1205 C CA . ALA A 1 150 ? 15.665 3.507 9.576 1.00 88.12 150 ALA A CA 1
ATOM 1206 C C . ALA A 1 150 ? 16.213 3.490 11.015 1.00 88.12 150 ALA A C 1
ATOM 1208 O O . ALA A 1 150 ? 16.163 2.463 11.674 1.00 88.12 150 ALA A O 1
ATOM 1209 N N . ARG A 1 151 ? 16.701 4.625 11.530 1.00 91.81 151 ARG A N 1
ATOM 1210 C CA . ARG A 1 151 ? 17.275 4.752 12.881 1.00 91.81 151 ARG A CA 1
ATOM 1211 C C . ARG A 1 151 ? 16.321 5.423 13.874 1.00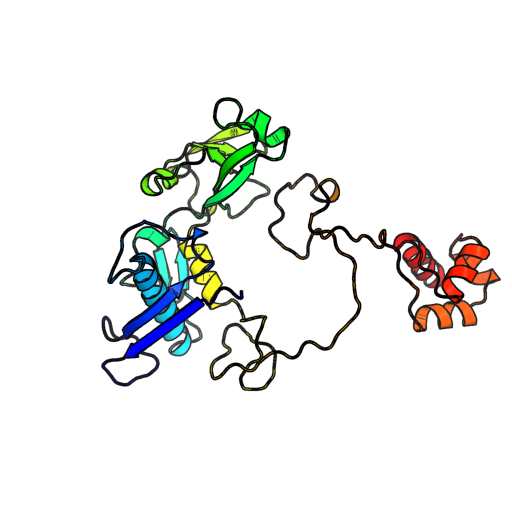 91.81 151 ARG A C 1
ATOM 1213 O O . ARG A 1 151 ? 16.724 5.727 14.999 1.00 91.81 151 ARG A O 1
ATOM 1220 N N . SER A 1 152 ? 15.074 5.683 13.477 1.00 92.81 152 SER A N 1
ATOM 1221 C CA . SER A 1 152 ? 14.092 6.355 14.325 1.00 92.81 152 SER A CA 1
ATOM 1222 C C . SER A 1 152 ? 13.789 5.546 15.587 1.00 92.81 152 SER A C 1
ATOM 1224 O O . SER A 1 152 ? 13.606 4.326 15.551 1.00 92.81 152 SER A O 1
ATOM 1226 N N . ARG A 1 153 ? 13.710 6.254 16.721 1.00 94.88 153 ARG A N 1
ATOM 1227 C CA . ARG A 1 153 ? 13.163 5.710 17.966 1.00 94.88 153 ARG A CA 1
ATOM 1228 C C . ARG A 1 153 ? 11.644 5.756 17.893 1.00 94.88 153 ARG A C 1
ATOM 1230 O O . ARG A 1 153 ? 11.063 6.833 17.800 1.00 94.88 153 ARG A O 1
ATOM 1237 N N . CYS A 1 154 ? 11.033 4.590 17.974 1.00 94.12 154 CYS A N 1
ATOM 1238 C CA . CYS A 1 154 ? 9.598 4.399 17.993 1.00 94.12 154 CYS A CA 1
ATOM 1239 C C . CYS A 1 154 ? 9.119 4.024 19.394 1.00 94.12 154 CYS A C 1
ATOM 1241 O O . CYS A 1 154 ? 9.907 3.582 20.231 1.00 94.12 154 CYS A O 1
ATOM 1243 N N . ILE A 1 155 ? 7.828 4.203 19.634 1.00 92.31 155 ILE A N 1
ATOM 1244 C CA . ILE A 1 155 ? 7.095 3.734 20.808 1.00 92.31 155 ILE A CA 1
ATOM 1245 C C . ILE A 1 155 ? 6.121 2.671 20.318 1.00 92.31 155 ILE A C 1
ATOM 1247 O O . ILE A 1 155 ? 5.409 2.929 19.348 1.00 92.31 155 ILE A O 1
ATOM 1251 N N . ASN A 1 156 ? 6.111 1.499 20.944 1.00 90.81 156 ASN A N 1
ATOM 1252 C CA . ASN A 1 156 ? 5.083 0.500 20.694 1.00 90.81 156 ASN A CA 1
ATOM 1253 C C . ASN A 1 156 ? 3.816 0.879 21.468 1.00 90.81 156 ASN A C 1
ATOM 1255 O O . ASN A 1 156 ? 3.881 1.155 22.663 1.00 90.81 156 ASN A O 1
ATOM 1259 N N . THR A 1 157 ? 2.673 0.941 20.795 1.00 85.62 157 THR A N 1
ATOM 1260 C CA . THR A 1 157 ? 1.431 1.443 21.395 1.00 85.62 157 THR A CA 1
ATOM 1261 C C . THR A 1 157 ? 0.793 0.442 22.350 1.00 85.62 157 THR A C 1
ATOM 1263 O O . THR A 1 157 ? 0.019 0.846 23.210 1.00 85.62 157 THR A O 1
ATOM 1266 N N . HIS A 1 158 ? 1.137 -0.842 22.226 1.00 83.56 158 HIS A N 1
ATOM 1267 C CA . HIS A 1 158 ? 0.617 -1.911 23.082 1.00 83.56 158 HIS A CA 1
ATOM 1268 C C . HIS A 1 158 ? 1.198 -1.880 24.498 1.00 83.56 158 HIS A C 1
ATOM 1270 O O . HIS A 1 158 ? 0.480 -2.107 25.465 1.00 83.56 158 HIS A O 1
ATOM 1276 N N . ASP A 1 159 ? 2.493 -1.583 24.638 1.00 85.75 159 ASP A N 1
ATOM 1277 C CA . ASP A 1 159 ? 3.205 -1.642 25.924 1.00 85.75 159 ASP A CA 1
ATOM 1278 C C . ASP A 1 159 ? 3.912 -0.329 26.314 1.00 85.75 159 ASP A C 1
ATOM 1280 O O . ASP A 1 159 ? 4.507 -0.233 27.388 1.00 85.75 159 ASP A O 1
ATOM 1284 N N . GLY A 1 160 ? 3.876 0.689 25.450 1.00 86.12 160 GLY A N 1
ATOM 1285 C CA . GLY A 1 160 ? 4.543 1.976 25.648 1.00 86.12 160 GLY A CA 1
ATOM 1286 C C . GLY A 1 160 ? 6.074 1.928 25.561 1.00 86.12 160 GLY A C 1
ATOM 1287 O O . GLY A 1 160 ? 6.726 2.959 25.766 1.00 86.12 160 GLY A O 1
ATOM 1288 N N . LYS A 1 161 ? 6.686 0.773 25.263 1.00 91.12 161 LYS A N 1
ATOM 1289 C CA . LYS A 1 161 ? 8.148 0.624 25.243 1.00 91.12 161 LYS A CA 1
ATOM 1290 C C . LYS A 1 161 ? 8.754 1.259 24.004 1.00 91.12 161 LYS A C 1
ATOM 1292 O O . LYS A 1 161 ? 8.153 1.317 22.932 1.00 91.12 161 LYS A O 1
ATOM 1297 N N . SER A 1 162 ? 9.985 1.751 24.151 1.00 92.88 162 SER A N 1
ATOM 1298 C CA . SER A 1 162 ? 10.705 2.365 23.039 1.00 92.88 162 SER A CA 1
ATOM 1299 C C . SER A 1 162 ? 11.605 1.367 22.321 1.00 92.88 162 SER A C 1
ATOM 1301 O O . SER A 1 162 ? 12.431 0.700 22.939 1.00 92.88 162 SER A O 1
ATOM 1303 N N . HIS A 1 163 ? 11.493 1.334 20.996 1.00 93.50 163 HIS A N 1
ATOM 1304 C CA . HIS A 1 163 ? 12.279 0.485 20.109 1.00 93.50 163 HIS A CA 1
ATOM 1305 C C . HIS A 1 163 ? 13.002 1.337 19.073 1.00 93.50 163 HIS A C 1
ATOM 1307 O O . HIS A 1 163 ? 12.505 2.371 18.635 1.00 93.50 163 HIS A O 1
ATOM 1313 N N . ARG A 1 164 ? 14.184 0.904 18.648 1.00 93.69 164 ARG A N 1
ATOM 1314 C CA . ARG A 1 164 ? 14.863 1.481 17.485 1.00 93.69 164 ARG A CA 1
ATOM 1315 C C . ARG A 1 164 ? 14.574 0.620 16.267 1.00 93.69 164 ARG A C 1
ATOM 1317 O O . ARG A 1 164 ? 14.760 -0.589 16.349 1.00 93.69 164 ARG A O 1
ATOM 1324 N N . LEU A 1 165 ? 14.157 1.232 15.160 1.00 91.19 165 LEU A N 1
ATOM 1325 C CA . LEU A 1 165 ? 13.788 0.481 13.954 1.00 91.19 165 LEU A CA 1
ATOM 1326 C C . LEU A 1 165 ? 14.938 -0.357 13.395 1.00 91.19 165 LEU A C 1
ATOM 1328 O O . LEU A 1 165 ? 14.722 -1.504 13.029 1.00 91.19 165 LEU A O 1
ATOM 1332 N N . ASP A 1 166 ? 16.162 0.163 13.424 1.00 89.25 166 ASP A N 1
ATOM 1333 C CA . ASP A 1 166 ? 17.363 -0.553 12.986 1.00 89.25 166 ASP A CA 1
ATOM 1334 C C . ASP A 1 166 ? 17.783 -1.694 13.923 1.00 89.25 166 ASP A C 1
ATOM 1336 O O . ASP A 1 166 ? 18.667 -2.472 13.576 1.00 89.25 166 ASP A O 1
ATOM 1340 N N . LYS A 1 167 ? 17.166 -1.799 15.105 1.00 91.56 167 LYS A N 1
ATOM 1341 C CA . LYS A 1 167 ? 17.389 -2.892 16.061 1.00 91.56 167 LYS A CA 1
ATOM 1342 C C . LYS A 1 167 ? 16.278 -3.940 16.060 1.00 91.56 167 LYS A C 1
ATOM 1344 O O . LYS A 1 167 ? 16.436 -4.968 16.712 1.00 91.56 167 LYS A O 1
ATOM 1349 N N . LEU A 1 168 ? 15.152 -3.669 15.404 1.00 88.25 168 LEU A N 1
ATOM 1350 C CA . LEU A 1 168 ? 14.081 -4.649 15.268 1.00 88.25 168 LEU A CA 1
ATOM 1351 C C . LEU A 1 168 ? 14.457 -5.689 14.216 1.00 88.25 168 LEU A C 1
ATOM 1353 O O . LEU A 1 168 ? 15.263 -5.424 13.319 1.00 88.25 168 LEU A O 1
ATOM 1357 N N . SER A 1 169 ? 13.868 -6.881 14.321 1.00 85.94 169 SER A N 1
ATOM 1358 C CA . SER A 1 169 ? 14.061 -7.899 13.295 1.00 85.94 169 SER A CA 1
ATOM 1359 C C . SER A 1 169 ? 13.588 -7.351 11.954 1.00 85.94 169 SER A C 1
ATOM 1361 O O . SER A 1 169 ? 12.507 -6.771 11.846 1.00 85.94 169 SER A O 1
ATOM 1363 N N . ARG A 1 170 ? 14.363 -7.576 10.889 1.00 77.75 170 ARG A N 1
ATOM 1364 C CA . ARG A 1 170 ? 13.955 -7.170 9.538 1.00 77.75 170 ARG A CA 1
ATOM 1365 C C . ARG A 1 170 ? 12.643 -7.833 9.104 1.00 77.75 170 ARG A C 1
ATOM 1367 O O . ARG A 1 170 ? 11.945 -7.262 8.275 1.00 77.75 170 ARG A O 1
ATOM 1374 N N . ARG A 1 171 ? 12.309 -8.999 9.673 1.00 81.81 171 ARG A N 1
ATOM 1375 C CA . ARG A 1 171 ? 11.031 -9.696 9.444 1.00 81.81 171 ARG A CA 1
ATOM 1376 C C . ARG A 1 171 ? 9.839 -8.975 10.077 1.00 81.81 171 ARG A C 1
ATOM 1378 O O . ARG A 1 171 ? 8.720 -9.186 9.626 1.00 81.81 171 ARG A O 1
ATOM 1385 N N . ASP A 1 172 ? 10.073 -8.133 11.081 1.00 87.94 172 ASP A N 1
ATOM 1386 C CA . ASP A 1 172 ? 9.020 -7.402 11.793 1.00 87.94 172 ASP A CA 1
ATOM 1387 C C . ASP A 1 172 ? 8.647 -6.094 11.093 1.00 87.94 172 ASP A C 1
ATOM 1389 O O . ASP A 1 172 ? 7.568 -5.558 11.321 1.00 87.94 172 ASP A O 1
ATOM 1393 N N . ILE A 1 173 ? 9.537 -5.567 10.248 1.00 88.44 173 ILE A N 1
ATOM 1394 C CA . ILE A 1 173 ? 9.372 -4.289 9.553 1.00 88.44 173 ILE A CA 1
ATOM 1395 C C . ILE A 1 173 ? 9.059 -4.545 8.086 1.00 88.44 173 ILE A C 1
ATOM 1397 O O . ILE A 1 173 ? 9.750 -5.320 7.440 1.00 88.44 173 ILE A O 1
ATOM 1401 N N . VAL A 1 174 ? 8.069 -3.843 7.545 1.00 87.44 174 VAL A N 1
ATOM 1402 C CA . VAL A 1 174 ? 7.754 -3.827 6.112 1.00 87.44 174 VAL A CA 1
ATOM 1403 C C . VAL A 1 174 ? 8.506 -2.664 5.459 1.00 87.44 174 VAL A C 1
ATOM 1405 O O . VAL A 1 174 ? 8.480 -1.539 5.965 1.00 87.44 174 VAL A O 1
ATOM 1408 N N . THR A 1 175 ? 9.184 -2.895 4.335 1.00 87.50 175 THR A N 1
ATOM 1409 C CA . THR A 1 175 ? 9.877 -1.855 3.555 1.00 87.50 175 THR A CA 1
ATOM 1410 C C . THR A 1 175 ? 9.090 -1.402 2.337 1.00 87.50 175 THR A C 1
ATOM 1412 O O . THR A 1 175 ? 8.073 -1.979 1.954 1.00 87.50 175 THR A O 1
ATOM 1415 N N . LEU A 1 176 ? 9.580 -0.340 1.696 1.00 87.06 176 LEU A N 1
ATOM 1416 C CA . LEU A 1 176 ? 9.040 0.133 0.423 1.00 87.06 176 LEU A CA 1
ATOM 1417 C C . LEU A 1 176 ? 9.098 -0.957 -0.658 1.00 87.06 176 LEU A C 1
ATOM 1419 O O . LEU A 1 176 ? 8.144 -1.103 -1.413 1.00 87.06 176 LEU A O 1
ATOM 1423 N N . GLY A 1 177 ? 10.178 -1.742 -0.706 1.00 83.69 177 GLY A N 1
ATOM 1424 C CA . GLY A 1 177 ? 10.311 -2.891 -1.601 1.00 83.69 177 GLY A CA 1
ATOM 1425 C C . GLY A 1 177 ? 9.229 -3.943 -1.369 1.00 83.69 177 GLY A C 1
ATOM 1426 O O . GLY A 1 177 ? 8.614 -4.382 -2.334 1.00 83.69 177 GLY A O 1
ATOM 1427 N N . ASP A 1 178 ? 8.935 -4.275 -0.105 1.00 82.94 178 ASP A N 1
ATOM 1428 C CA . ASP A 1 178 ? 7.903 -5.261 0.251 1.00 82.94 178 ASP A CA 1
ATOM 1429 C C . ASP A 1 178 ? 6.529 -4.825 -0.310 1.00 82.94 178 ASP A C 1
ATOM 1431 O O . ASP A 1 178 ? 5.808 -5.615 -0.918 1.00 82.94 178 ASP A O 1
ATOM 1435 N N . ILE A 1 179 ? 6.206 -3.527 -0.204 1.00 84.44 179 ILE A N 1
ATOM 1436 C CA . ILE A 1 179 ? 4.986 -2.936 -0.785 1.00 84.44 179 ILE A CA 1
ATOM 1437 C C . ILE A 1 179 ? 5.007 -2.976 -2.320 1.00 84.44 179 ILE A C 1
ATOM 1439 O O . ILE A 1 179 ? 3.984 -3.250 -2.949 1.00 84.44 179 ILE A O 1
ATOM 1443 N N . LEU A 1 180 ? 6.148 -2.665 -2.938 1.00 83.94 180 LEU A N 1
ATOM 1444 C CA . LEU A 1 180 ? 6.277 -2.596 -4.393 1.00 83.94 180 LEU A CA 1
ATOM 1445 C C . LEU A 1 180 ? 6.229 -3.970 -5.068 1.00 83.94 180 LEU A C 1
ATOM 1447 O O . LEU A 1 180 ? 5.671 -4.072 -6.156 1.00 83.94 180 LEU A O 1
ATOM 1451 N N . CYS A 1 181 ? 6.749 -5.019 -4.431 1.00 79.88 181 CYS A N 1
ATOM 1452 C CA . CYS A 1 181 ? 6.598 -6.389 -4.923 1.00 79.88 181 CYS A CA 1
ATOM 1453 C C . CYS A 1 181 ? 5.119 -6.801 -4.969 1.00 79.88 181 CYS A C 1
ATOM 1455 O O . CYS A 1 181 ? 4.667 -7.332 -5.980 1.00 79.88 181 CYS A O 1
ATOM 1457 N N . GLY A 1 182 ? 4.337 -6.463 -3.935 1.00 78.44 182 GLY A N 1
ATOM 1458 C CA . GLY A 1 182 ? 2.884 -6.676 -3.952 1.00 78.44 182 GLY A CA 1
ATOM 1459 C C . GLY A 1 182 ? 2.167 -5.847 -5.023 1.00 78.44 182 GLY A C 1
ATOM 1460 O O . GLY A 1 182 ? 1.201 -6.308 -5.625 1.00 78.44 182 GLY A O 1
ATOM 1461 N N . TYR A 1 183 ? 2.676 -4.648 -5.327 1.00 79.62 183 TYR A N 1
ATOM 1462 C CA . TYR A 1 183 ? 2.065 -3.735 -6.297 1.00 79.62 183 TYR A CA 1
ATOM 1463 C C . TYR A 1 183 ? 1.904 -4.342 -7.699 1.00 79.62 183 TYR A C 1
ATOM 1465 O O . TYR A 1 183 ? 0.911 -4.059 -8.363 1.00 79.62 183 TYR A O 1
ATOM 1473 N N . ILE A 1 184 ? 2.848 -5.175 -8.147 1.00 77.75 184 ILE A N 1
ATOM 1474 C CA . ILE A 1 184 ? 2.802 -5.826 -9.472 1.00 77.75 184 ILE A CA 1
ATOM 1475 C C . ILE A 1 184 ? 1.654 -6.832 -9.557 1.00 77.75 184 ILE A C 1
ATOM 1477 O O . ILE A 1 184 ? 1.026 -6.987 -10.597 1.00 77.75 184 ILE A O 1
ATOM 1481 N N . GLN A 1 185 ? 1.327 -7.469 -8.436 1.00 78.06 185 GLN A N 1
ATOM 1482 C CA . GLN A 1 185 ? 0.274 -8.473 -8.367 1.00 78.06 185 GLN A CA 1
ATOM 1483 C C . GLN A 1 185 ? -1.119 -7.859 -8.153 1.00 78.06 185 GLN A C 1
ATOM 1485 O O . GLN A 1 185 ? -2.117 -8.582 -8.122 1.00 78.06 185 GLN A O 1
ATOM 1490 N N . HIS A 1 186 ? -1.223 -6.533 -8.004 1.00 83.00 186 HIS A N 1
ATOM 1491 C CA . HIS A 1 186 ? -2.500 -5.869 -7.771 1.00 83.00 186 HIS A CA 1
ATOM 1492 C C . HIS A 1 186 ? -3.290 -5.692 -9.078 1.00 83.00 186 HIS A C 1
ATOM 1494 O O . HIS A 1 186 ? -2.849 -4.960 -9.967 1.00 83.00 186 HIS A O 1
ATOM 1500 N N . PRO A 1 187 ? -4.494 -6.281 -9.198 1.00 85.69 187 PRO A N 1
ATOM 1501 C CA . PRO A 1 187 ? -5.335 -6.073 -10.369 1.00 85.69 187 PRO A CA 1
ATOM 1502 C C . PRO A 1 187 ? -5.810 -4.616 -10.476 1.00 85.69 187 PRO A C 1
ATOM 1504 O O . PRO A 1 187 ? -6.147 -3.976 -9.477 1.00 85.69 187 PRO A O 1
ATOM 1507 N N . GLU A 1 188 ? -5.920 -4.093 -11.701 1.00 85.69 188 GLU A N 1
ATOM 1508 C CA . GLU A 1 188 ? -6.549 -2.790 -11.950 1.00 85.69 188 GLU A CA 1
ATOM 1509 C C . GLU A 1 188 ? -8.073 -2.895 -11.789 1.00 85.69 188 GLU A C 1
ATOM 1511 O O . GLU A 1 188 ? -8.806 -3.260 -12.709 1.00 85.69 188 GLU A O 1
ATOM 1516 N N . ILE A 1 189 ? -8.559 -2.556 -10.595 1.00 85.00 189 ILE A N 1
ATOM 1517 C CA . ILE A 1 189 ? -9.960 -2.748 -10.194 1.00 85.00 189 ILE A CA 1
ATOM 1518 C C . ILE A 1 189 ? -10.966 -1.867 -10.947 1.00 85.00 189 ILE A C 1
ATOM 1520 O O . ILE A 1 189 ? -12.166 -2.109 -10.852 1.00 85.00 189 ILE A O 1
ATOM 1524 N N . LYS A 1 190 ? -10.521 -0.818 -11.654 1.00 84.50 190 LYS A N 1
ATOM 1525 C CA . LYS A 1 190 ? -11.421 0.141 -12.329 1.00 84.50 190 LYS A CA 1
ATOM 1526 C C . LYS A 1 190 ? -11.568 -0.118 -13.823 1.00 84.50 190 LYS A C 1
ATOM 1528 O O . LYS A 1 190 ? -12.238 0.654 -14.513 1.00 84.50 190 LYS A O 1
ATOM 1533 N N . SER A 1 191 ? -10.948 -1.181 -14.320 1.00 90.25 191 SER A N 1
ATOM 1534 C CA . SER A 1 191 ? -10.969 -1.549 -15.730 1.00 90.25 191 SER A CA 1
ATOM 1535 C C . SER A 1 191 ? -11.323 -3.021 -15.901 1.00 90.25 191 SER A C 1
ATOM 1537 O O . SER A 1 191 ? -11.211 -3.818 -14.970 1.00 90.25 191 SER A O 1
ATOM 1539 N N . LEU A 1 192 ? -11.763 -3.364 -17.103 1.00 92.88 192 LEU A N 1
ATOM 1540 C CA . LEU A 1 192 ? -11.899 -4.739 -17.562 1.00 92.88 192 LEU A CA 1
ATOM 1541 C C . LEU A 1 192 ? -10.676 -5.102 -18.408 1.00 92.88 192 LEU A C 1
ATOM 1543 O O . LEU A 1 192 ? -10.052 -4.227 -19.022 1.00 92.88 192 LEU A O 1
ATOM 1547 N N . GLY A 1 193 ? -10.348 -6.387 -18.449 1.00 94.19 193 GLY A N 1
ATOM 1548 C CA . GLY A 1 193 ? -9.353 -6.928 -19.356 1.00 94.19 193 GLY A CA 1
ATOM 1549 C C . GLY A 1 193 ? -9.786 -6.808 -20.823 1.00 94.19 193 GLY A C 1
ATOM 1550 O O . GLY A 1 193 ? -10.919 -6.408 -21.126 1.00 94.19 193 GLY A O 1
ATOM 1551 N N . PRO A 1 194 ? -8.893 -7.149 -21.765 1.00 94.81 194 PRO A N 1
ATOM 1552 C CA . PRO A 1 194 ? -9.235 -7.176 -23.189 1.00 94.81 194 PRO A CA 1
ATOM 1553 C C . PRO A 1 194 ? -10.375 -8.153 -23.510 1.00 94.81 194 PRO A C 1
ATOM 1555 O O . PRO A 1 194 ? -11.171 -7.897 -24.412 1.00 94.81 194 PRO A O 1
ATOM 1558 N N . ASP A 1 195 ? -10.469 -9.231 -22.733 1.00 94.25 195 ASP A N 1
ATOM 1559 C CA . ASP A 1 195 ? -11.532 -10.240 -22.752 1.00 94.25 195 ASP A CA 1
ATOM 1560 C C . ASP A 1 195 ? -12.889 -9.716 -22.247 1.00 94.25 195 ASP A C 1
ATOM 1562 O O . ASP A 1 195 ? -13.917 -10.341 -22.486 1.00 94.25 195 ASP A O 1
ATOM 1566 N N . GLY A 1 196 ? -12.920 -8.543 -21.608 1.00 92.44 196 GLY A N 1
ATOM 1567 C CA . GLY A 1 196 ? -14.119 -7.982 -20.987 1.00 92.44 196 GLY A CA 1
ATOM 1568 C C . GLY A 1 196 ? -14.363 -8.465 -19.556 1.00 92.44 196 GLY A C 1
ATOM 1569 O O . GLY A 1 196 ? -15.308 -7.992 -18.928 1.00 92.44 196 GLY A O 1
ATOM 1570 N N . GLU A 1 197 ? -13.502 -9.326 -19.016 1.00 93.25 197 GLU A N 1
ATOM 1571 C CA . GLU A 1 197 ? -13.588 -9.813 -17.640 1.00 93.25 197 GLU A CA 1
ATOM 1572 C C . GLU A 1 197 ? -12.883 -8.867 -16.660 1.00 93.25 197 GLU A C 1
ATOM 1574 O O . GLU A 1 197 ? -12.191 -7.919 -17.042 1.00 93.25 197 GLU A O 1
ATOM 1579 N N . LYS A 1 198 ? -13.058 -9.089 -15.353 1.00 92.25 198 LYS A N 1
ATOM 1580 C CA . LYS A 1 198 ? -12.330 -8.316 -14.333 1.00 92.25 198 LYS A CA 1
ATOM 1581 C C . LYS A 1 198 ? -10.821 -8.525 -14.473 1.00 92.25 198 LYS A C 1
ATOM 1583 O O . LYS A 1 198 ? -10.364 -9.657 -14.631 1.00 92.25 198 LYS A O 1
ATOM 1588 N N . CYS A 1 199 ? -10.049 -7.444 -14.330 1.00 90.88 199 CYS A N 1
ATOM 1589 C CA . CYS A 1 199 ? -8.594 -7.543 -14.299 1.00 90.88 199 CYS A CA 1
ATOM 1590 C C . CYS A 1 199 ? -8.123 -8.485 -13.179 1.00 90.88 199 CYS A C 1
ATOM 1592 O O . CYS A 1 199 ? -8.631 -8.458 -12.057 1.00 90.88 199 CYS A O 1
ATOM 1594 N N . LYS A 1 200 ? -7.104 -9.274 -13.496 1.00 89.88 200 LYS A N 1
ATOM 1595 C CA . LYS A 1 200 ? -6.313 -10.126 -12.608 1.00 89.88 200 LYS A CA 1
ATOM 1596 C C . LYS A 1 200 ? -4.880 -9.583 -12.576 1.00 89.88 200 LYS A C 1
ATOM 1598 O O . LYS A 1 200 ? -4.536 -8.706 -13.367 1.00 89.88 200 LYS A O 1
ATOM 1603 N N . ALA A 1 201 ? -4.039 -10.133 -11.701 1.00 84.12 201 ALA A N 1
ATOM 1604 C CA . ALA A 1 201 ? -2.625 -9.758 -11.592 1.00 84.12 201 ALA A CA 1
ATOM 1605 C C . ALA A 1 201 ? -1.891 -9.770 -12.950 1.00 84.12 201 ALA A C 1
ATOM 1607 O O . ALA A 1 201 ? -1.148 -8.856 -13.270 1.00 84.12 201 ALA A O 1
ATOM 1608 N N . HIS A 1 202 ? -2.161 -10.776 -13.785 1.00 86.38 202 HIS A N 1
ATOM 1609 C CA . HIS A 1 202 ? -1.506 -10.979 -15.082 1.00 86.38 202 HIS A CA 1
ATOM 1610 C C . HIS A 1 202 ? -2.309 -10.437 -16.278 1.00 86.38 202 HIS A C 1
ATOM 1612 O O . HIS A 1 202 ? -2.041 -10.811 -17.422 1.00 86.38 202 HIS A O 1
ATOM 1618 N N . THR A 1 203 ? -3.329 -9.598 -16.055 1.00 89.19 203 THR A N 1
ATOM 1619 C CA . THR A 1 203 ? -4.100 -9.014 -17.162 1.00 89.19 203 THR A CA 1
ATOM 1620 C C . THR A 1 203 ? -3.225 -8.063 -17.972 1.00 89.19 203 THR A C 1
ATOM 1622 O O . THR A 1 203 ? -2.658 -7.109 -17.446 1.00 89.19 203 THR A O 1
ATOM 1625 N N . ARG A 1 204 ? -3.142 -8.304 -19.283 1.00 88.75 204 ARG A N 1
ATOM 1626 C CA . ARG A 1 204 ? -2.294 -7.553 -20.217 1.00 88.75 204 ARG A CA 1
ATOM 1627 C C . ARG A 1 204 ? -3.068 -7.227 -21.485 1.00 88.75 204 ARG A C 1
ATOM 1629 O O . ARG A 1 204 ? -3.921 -8.002 -21.897 1.00 88.75 204 ARG A O 1
ATOM 1636 N N . GLY A 1 205 ? -2.731 -6.110 -22.124 1.00 90.50 205 GLY A N 1
ATOM 1637 C CA . GLY A 1 205 ? -3.374 -5.636 -23.351 1.00 90.50 205 GLY A CA 1
ATOM 1638 C C . GLY A 1 205 ? -4.151 -4.339 -23.143 1.00 90.50 205 GLY A C 1
ATOM 1639 O O . GLY A 1 205 ? -3.987 -3.654 -22.133 1.00 90.50 205 GLY A O 1
ATOM 1640 N N . LEU A 1 206 ? -4.978 -3.977 -24.125 1.00 92.56 206 LEU A N 1
ATOM 1641 C CA . LEU A 1 206 ? -5.793 -2.769 -24.048 1.00 92.56 206 LEU A CA 1
ATOM 1642 C C . LEU A 1 206 ? -6.949 -2.983 -23.065 1.00 92.56 206 LEU A C 1
ATOM 1644 O O . LEU A 1 206 ? -7.903 -3.701 -23.362 1.00 92.56 206 LEU A O 1
ATOM 1648 N N . LEU A 1 207 ? -6.849 -2.349 -21.898 1.00 92.94 207 LEU A N 1
ATOM 1649 C CA . LEU A 1 207 ? -7.897 -2.395 -20.886 1.00 92.94 207 LEU A CA 1
ATOM 1650 C C . LEU A 1 207 ? -9.151 -1.660 -21.365 1.00 92.94 207 LEU A C 1
ATOM 1652 O O . LEU A 1 207 ? -9.080 -0.619 -22.025 1.00 92.94 207 LEU A O 1
ATOM 1656 N N . ARG A 1 208 ? -10.312 -2.194 -20.995 1.00 91.62 208 ARG A N 1
ATOM 1657 C CA . ARG A 1 208 ? -11.622 -1.646 -21.350 1.00 91.62 208 ARG A CA 1
ATOM 1658 C C . ARG A 1 208 ? -12.229 -0.941 -20.146 1.00 91.62 208 ARG A C 1
ATOM 1660 O O . ARG A 1 208 ? -11.954 -1.266 -18.991 1.00 91.62 208 ARG A O 1
ATOM 1667 N N . ARG A 1 209 ? -13.082 0.046 -20.407 1.00 89.75 209 ARG A N 1
ATOM 1668 C CA . ARG A 1 209 ? -13.783 0.763 -19.341 1.00 89.75 209 ARG A CA 1
ATOM 1669 C C . ARG A 1 209 ? -14.749 -0.184 -18.633 1.00 89.75 209 ARG A C 1
ATOM 1671 O O . ARG A 1 209 ? -15.585 -0.803 -19.284 1.00 89.75 209 ARG A O 1
ATOM 1678 N N . MET A 1 210 ? -14.663 -0.254 -17.307 1.00 86.81 210 MET A N 1
ATOM 1679 C CA . MET A 1 210 ? -15.651 -0.975 -16.514 1.00 86.81 210 MET A CA 1
ATOM 1680 C C . MET A 1 210 ? -16.976 -0.209 -16.523 1.00 86.81 210 MET A C 1
ATOM 1682 O O . MET A 1 210 ? -17.022 0.978 -16.186 1.00 86.81 210 MET A O 1
ATOM 1686 N N . THR A 1 211 ? -18.050 -0.892 -16.911 1.00 83.88 211 THR A N 1
ATOM 1687 C CA . THR A 1 211 ? -19.407 -0.356 -16.788 1.00 83.88 211 THR A CA 1
ATOM 1688 C C . THR A 1 211 ? -19.919 -0.686 -15.396 1.00 83.88 211 THR A C 1
ATOM 1690 O O . THR A 1 211 ? -19.926 -1.847 -14.996 1.00 83.88 211 THR A O 1
ATOM 1693 N N . ILE A 1 212 ? -20.326 0.336 -14.648 1.00 79.00 212 ILE A N 1
ATOM 1694 C CA . ILE A 1 212 ? -20.949 0.156 -13.339 1.00 79.00 212 ILE A CA 1
ATOM 1695 C C . ILE A 1 212 ? -22.457 0.228 -13.550 1.00 79.00 212 ILE A C 1
ATOM 1697 O O . ILE A 1 212 ? -23.004 1.303 -13.790 1.00 79.00 212 ILE A O 1
ATOM 1701 N N . SER A 1 213 ? -23.123 -0.918 -13.465 1.00 77.31 213 SER A N 1
ATOM 1702 C CA . SER A 1 213 ? -24.579 -0.978 -13.366 1.00 77.31 213 SER A CA 1
ATOM 1703 C C . SER A 1 213 ? -24.968 -0.521 -11.962 1.00 77.31 213 SER A C 1
ATOM 1705 O O . SER A 1 213 ? -24.484 -1.084 -10.980 1.00 77.31 213 SER A O 1
ATOM 1707 N N . GLY A 1 214 ? -25.804 0.513 -11.847 1.00 70.88 214 GLY A N 1
ATOM 1708 C CA . GLY A 1 214 ? -26.283 0.983 -10.546 1.00 70.88 214 GLY A CA 1
ATOM 1709 C C . GLY A 1 214 ? -26.912 -0.164 -9.749 1.00 70.88 214 GLY A C 1
ATOM 1710 O O . GLY A 1 214 ? -27.848 -0.803 -10.222 1.00 70.88 214 GLY A O 1
ATOM 1711 N N . GLY A 1 215 ? -26.359 -0.442 -8.568 1.00 67.75 215 GLY A N 1
ATOM 1712 C CA . GLY A 1 215 ? -26.835 -1.473 -7.647 1.00 67.75 215 GLY A CA 1
ATOM 1713 C C . GLY A 1 215 ? -27.561 -0.885 -6.437 1.00 67.75 215 GLY A C 1
ATOM 1714 O O . GLY A 1 215 ? -28.065 0.239 -6.472 1.00 67.75 215 GLY A O 1
ATOM 1715 N N . LEU A 1 216 ? -27.594 -1.648 -5.342 1.00 61.59 216 LEU A N 1
ATOM 1716 C CA . LEU A 1 216 ? -28.123 -1.176 -4.064 1.00 61.59 216 LEU A CA 1
ATOM 1717 C C . LEU A 1 216 ? -27.329 0.052 -3.584 1.00 61.59 216 LEU A C 1
ATOM 1719 O O . LEU A 1 216 ? -26.103 0.015 -3.499 1.00 61.59 216 LEU A O 1
ATOM 1723 N N . GLN A 1 217 ? -28.027 1.138 -3.257 1.00 65.88 217 GLN A N 1
ATOM 1724 C CA . GLN A 1 217 ? -27.408 2.313 -2.649 1.00 65.88 217 GLN A CA 1
ATOM 1725 C C . GLN A 1 217 ? -27.366 2.135 -1.130 1.00 65.88 217 GLN A C 1
ATOM 1727 O O . GLN A 1 217 ? -28.409 2.002 -0.488 1.00 65.88 217 GLN A O 1
ATOM 1732 N N . HIS A 1 218 ? -26.163 2.160 -0.561 1.00 63.16 218 HIS A N 1
ATOM 1733 C CA . HIS A 1 218 ? -25.951 2.187 0.882 1.00 63.16 218 HIS A CA 1
ATOM 1734 C C . HIS A 1 218 ? -25.506 3.587 1.302 1.00 63.16 218 HIS A C 1
ATOM 1736 O O . HIS A 1 218 ? -24.531 4.122 0.773 1.00 63.16 218 HIS A O 1
ATOM 1742 N N . CYS A 1 219 ? -26.209 4.182 2.266 1.00 62.75 219 CYS A N 1
ATOM 1743 C CA . CYS A 1 219 ? -25.748 5.410 2.902 1.00 62.75 219 CYS A CA 1
ATOM 1744 C C . CYS A 1 219 ? -24.619 5.052 3.870 1.00 62.75 219 CYS A C 1
ATOM 1746 O O . CYS A 1 219 ? -24.885 4.601 4.983 1.00 62.75 219 CYS A O 1
ATOM 1748 N N . ILE A 1 220 ? -23.376 5.243 3.435 1.00 64.44 220 ILE A N 1
ATOM 1749 C CA . ILE A 1 220 ? -22.195 5.064 4.278 1.00 64.44 220 ILE A CA 1
ATOM 1750 C C . ILE A 1 220 ? -21.677 6.405 4.801 1.00 64.44 220 ILE A C 1
ATOM 1752 O O . ILE A 1 220 ? -21.752 7.441 4.133 1.00 64.44 220 ILE A O 1
ATOM 1756 N N . GLY A 1 221 ? -21.132 6.365 6.007 1.00 57.22 221 GLY A N 1
ATOM 1757 C CA . GLY A 1 221 ? -20.297 7.385 6.598 1.00 57.22 221 GLY A CA 1
ATOM 1758 C C . GLY A 1 221 ? -19.068 7.624 5.759 1.00 57.22 221 GLY A C 1
ATOM 1759 O O . GLY A 1 221 ? -18.454 6.701 5.236 1.00 57.22 221 GLY A O 1
ATOM 1760 N N . LYS A 1 222 ? -18.680 8.895 5.672 1.00 59.00 222 LYS A N 1
ATOM 1761 C CA . LYS A 1 222 ? -17.330 9.263 5.229 1.00 59.00 222 LYS A CA 1
ATOM 1762 C C . LYS A 1 222 ? -16.276 8.940 6.295 1.00 59.00 222 LYS A C 1
ATOM 1764 O O . LYS A 1 222 ? -15.087 9.042 6.017 1.00 59.00 222 LYS A O 1
ATOM 1769 N N . GLU A 1 223 ? -16.724 8.587 7.498 1.00 56.03 223 GLU A N 1
ATOM 1770 C CA . GLU A 1 223 ? -15.902 8.194 8.631 1.00 56.03 223 GLU A CA 1
ATOM 1771 C C . GLU A 1 223 ? -16.192 6.740 9.001 1.00 56.03 223 GLU A C 1
ATOM 1773 O O . GLU A 1 223 ? -17.289 6.221 8.784 1.00 56.03 223 GLU A O 1
ATOM 1778 N N . VAL A 1 224 ? -15.178 6.106 9.567 1.00 54.00 224 VAL A N 1
ATOM 1779 C CA . VAL A 1 224 ? -15.233 4.776 10.162 1.00 54.00 224 VAL A CA 1
ATOM 1780 C C . VAL A 1 224 ? -15.661 4.898 11.627 1.00 54.00 224 VAL A C 1
ATOM 1782 O O . VAL A 1 224 ? -15.327 5.885 12.291 1.00 54.00 224 VAL A O 1
ATOM 1785 N N . SER A 1 225 ? -16.450 3.948 12.135 1.00 44.75 225 SER A N 1
ATOM 1786 C CA . SER A 1 225 ? -16.942 3.995 13.519 1.00 44.75 225 SER A CA 1
ATOM 1787 C C . SER A 1 225 ? -15.765 3.859 14.481 1.00 44.75 225 SER A C 1
ATOM 1789 O O . SER A 1 225 ? -15.124 2.815 14.524 1.00 44.75 225 SER A O 1
ATOM 1791 N N . ARG A 1 226 ? -15.518 4.882 15.310 1.00 48.59 226 ARG A N 1
ATOM 1792 C CA . ARG A 1 226 ? -14.481 4.833 16.364 1.00 48.59 226 ARG A CA 1
ATOM 1793 C C . ARG A 1 226 ? -14.749 3.761 17.429 1.00 48.59 226 ARG A C 1
ATOM 1795 O O . ARG A 1 226 ? -13.841 3.414 18.164 1.00 48.59 226 ARG A O 1
ATOM 1802 N N . PHE A 1 227 ? -15.988 3.269 17.532 1.00 36.84 227 PHE A N 1
ATOM 1803 C CA . PHE A 1 227 ? -16.374 2.207 18.469 1.00 36.84 227 PHE A CA 1
ATOM 1804 C C . PHE A 1 227 ? -16.163 0.800 17.890 1.00 36.84 227 PHE A C 1
ATOM 1806 O O . PHE A 1 227 ? -15.850 -0.118 18.637 1.00 36.84 227 PHE A O 1
ATOM 1813 N N . GLU A 1 228 ? -16.306 0.626 16.572 1.00 39.59 228 GLU A N 1
ATOM 1814 C CA . GLU A 1 228 ? -16.021 -0.648 15.881 1.00 39.59 228 GLU A CA 1
ATOM 1815 C C . GLU A 1 228 ? -14.552 -0.763 15.453 1.00 39.59 228 GLU A C 1
ATOM 1817 O O . GLU A 1 228 ? -14.108 -1.823 15.030 1.00 39.59 228 GLU A O 1
ATOM 1822 N N . GLN A 1 229 ? -13.780 0.313 15.633 1.00 42.62 229 GLN A N 1
ATOM 1823 C CA . GLN A 1 229 ? -12.324 0.333 15.514 1.00 42.62 229 GLN A CA 1
ATOM 1824 C C . GLN A 1 229 ? -11.637 -0.646 16.499 1.00 42.62 229 GLN A C 1
ATOM 1826 O O . GLN A 1 229 ? -10.478 -0.990 16.294 1.00 42.62 229 GLN A O 1
ATOM 1831 N N . GLY A 1 230 ? -12.368 -1.168 17.501 1.00 39.88 230 GLY A N 1
ATOM 1832 C CA . GLY A 1 230 ? -11.922 -2.239 18.399 1.00 39.88 230 GLY A CA 1
ATOM 1833 C C . GLY A 1 230 ? -10.673 -1.884 19.214 1.00 39.88 230 GLY A C 1
ATOM 1834 O O . GLY A 1 230 ? -10.188 -0.761 19.180 1.00 39.88 230 GLY A O 1
ATOM 1835 N N . GLU A 1 231 ? -10.112 -2.859 19.937 1.00 40.66 231 GLU A N 1
ATOM 1836 C CA . GLU A 1 231 ? -8.781 -2.728 20.569 1.00 40.66 231 GLU A CA 1
ATOM 1837 C C . GLU A 1 231 ? -7.632 -2.602 19.539 1.00 40.66 231 GLU A C 1
ATOM 1839 O O . GLU A 1 231 ? -6.486 -2.347 19.905 1.00 40.66 231 GLU A O 1
ATOM 1844 N N . TYR A 1 232 ? -7.923 -2.752 18.240 1.00 45.31 232 TYR A N 1
ATOM 1845 C CA . TYR A 1 232 ? -6.957 -2.693 17.144 1.00 45.31 232 TYR A CA 1
ATOM 1846 C C . TYR A 1 232 ? -7.210 -1.467 16.269 1.00 45.31 232 TYR A C 1
ATOM 1848 O O . TYR A 1 232 ? -7.775 -1.527 15.183 1.00 45.31 232 TYR A O 1
ATOM 1856 N N . ASP A 1 233 ? -6.706 -0.340 16.752 1.00 48.44 233 ASP A N 1
ATOM 1857 C CA . ASP A 1 233 ? -6.986 1.021 16.291 1.00 48.44 233 ASP A CA 1
ATOM 1858 C C . ASP A 1 233 ? -6.548 1.385 14.842 1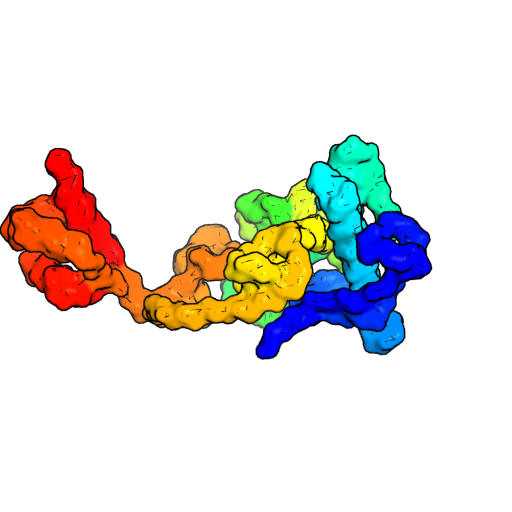.00 48.44 233 ASP A C 1
ATOM 1860 O O . ASP A 1 233 ? -6.617 2.555 14.445 1.00 48.44 233 ASP A O 1
ATOM 1864 N N . PHE A 1 234 ? -6.095 0.433 14.020 1.00 51.97 234 PHE A N 1
ATOM 1865 C CA . PHE A 1 234 ? -5.559 0.687 12.673 1.00 51.97 234 PHE A CA 1
ATOM 1866 C C . PHE A 1 234 ? -6.442 0.072 11.595 1.00 51.97 234 PHE A C 1
ATOM 1868 O O . PHE A 1 234 ? -6.313 -1.100 11.246 1.00 51.97 234 PHE A O 1
ATOM 1875 N N . ILE A 1 235 ? -7.300 0.907 11.008 1.00 45.72 235 ILE A N 1
ATOM 1876 C CA . ILE A 1 235 ? -8.096 0.530 9.841 1.00 45.72 235 ILE A CA 1
ATOM 1877 C C . ILE A 1 235 ? -7.232 0.695 8.597 1.00 45.72 235 ILE A C 1
ATOM 1879 O O . ILE A 1 235 ? -6.903 1.806 8.178 1.00 45.72 235 ILE A O 1
ATOM 1883 N N . GLU A 1 236 ? -6.854 -0.432 8.011 1.00 46.06 236 GLU A N 1
ATOM 1884 C CA . GLU A 1 236 ? -6.090 -0.479 6.764 1.00 46.06 236 GLU A CA 1
ATOM 1885 C C . GLU A 1 236 ? -6.877 -1.051 5.591 1.00 46.06 236 GLU A C 1
ATOM 1887 O O . GLU A 1 236 ? -6.424 -0.933 4.452 1.00 46.06 236 GLU A O 1
ATOM 1892 N N . ASN A 1 237 ? -8.050 -1.628 5.855 1.00 40.12 237 ASN A N 1
ATOM 1893 C CA . ASN A 1 237 ? -8.944 -2.141 4.834 1.00 40.12 237 ASN A CA 1
ATOM 1894 C C . ASN A 1 237 ? -10.245 -1.332 4.819 1.00 40.12 237 ASN A C 1
ATOM 1896 O O . ASN A 1 237 ? -10.819 -1.034 5.866 1.00 40.12 237 ASN A O 1
ATOM 1900 N N . ILE A 1 238 ? -10.691 -0.941 3.625 1.00 41.53 238 ILE A N 1
ATOM 1901 C CA . ILE A 1 238 ? -11.885 -0.098 3.450 1.00 41.53 238 ILE A CA 1
ATOM 1902 C C . ILE A 1 238 ? -13.175 -0.880 3.728 1.00 41.53 238 ILE A C 1
ATOM 1904 O O . ILE A 1 238 ? -14.199 -0.283 4.060 1.00 41.53 238 ILE A O 1
ATOM 1908 N N . ASP A 1 239 ? -13.087 -2.206 3.617 1.00 40.28 239 ASP A N 1
ATOM 1909 C CA . ASP A 1 239 ? -14.200 -3.133 3.791 1.00 40.28 239 ASP A CA 1
ATOM 1910 C C . ASP A 1 239 ? -14.519 -3.414 5.268 1.00 40.28 239 ASP A C 1
ATOM 1912 O O . ASP A 1 239 ? -15.580 -3.959 5.559 1.00 40.28 239 ASP A O 1
ATOM 1916 N N . ASP A 1 240 ? -13.655 -3.008 6.208 1.00 45.91 240 ASP A N 1
ATOM 1917 C CA . ASP A 1 240 ? -13.770 -3.480 7.592 1.00 45.91 240 ASP A CA 1
ATOM 1918 C C . ASP A 1 240 ? -14.665 -2.620 8.498 1.00 45.91 240 ASP A C 1
ATOM 1920 O O . ASP A 1 240 ? -15.196 -3.153 9.466 1.00 45.91 240 ASP A O 1
ATOM 1924 N N . VAL A 1 241 ? -14.883 -1.319 8.246 1.00 52.84 241 VAL A N 1
ATOM 1925 C CA . VAL A 1 241 ? -15.624 -0.475 9.216 1.00 52.84 241 VAL A CA 1
ATOM 1926 C C . VAL A 1 241 ? -16.288 0.756 8.575 1.00 52.84 241 VAL A C 1
ATOM 1928 O O . VAL A 1 241 ? -16.044 1.893 8.979 1.00 52.84 241 VAL A O 1
ATOM 1931 N N . CYS A 1 242 ? -17.131 0.602 7.554 1.00 53.00 242 CYS A N 1
ATOM 1932 C CA . CYS A 1 242 ? -17.922 1.745 7.075 1.00 53.00 242 CYS A CA 1
ATOM 1933 C C . CYS A 1 242 ? -19.121 1.984 8.018 1.00 53.00 242 CYS A C 1
ATOM 1935 O O . CYS A 1 242 ? -19.923 1.079 8.220 1.00 53.00 242 CYS A O 1
ATOM 1937 N N . ILE A 1 243 ? -19.309 3.197 8.568 1.00 55.28 243 ILE A N 1
ATOM 1938 C CA . ILE A 1 243 ? -20.531 3.523 9.339 1.00 55.28 243 ILE A CA 1
ATOM 1939 C C . ILE A 1 243 ? -21.731 3.443 8.395 1.00 55.28 243 ILE A C 1
ATOM 1941 O O . ILE A 1 243 ? -21.819 4.228 7.461 1.00 55.28 243 ILE A O 1
ATOM 1945 N N . HIS A 1 244 ? -22.697 2.563 8.630 1.00 58.50 244 HIS A N 1
ATOM 1946 C CA . HIS A 1 244 ? -23.924 2.548 7.835 1.00 58.50 244 HIS A CA 1
ATOM 1947 C C . HIS A 1 244 ? -24.988 3.460 8.474 1.00 58.50 244 HIS A C 1
ATOM 1949 O O . HIS A 1 244 ? -25.496 3.190 9.563 1.00 58.50 244 HIS A O 1
ATOM 1955 N N . TYR A 1 245 ? -25.358 4.555 7.798 1.00 56.31 245 TYR A N 1
ATOM 1956 C CA . TYR A 1 245 ? -26.393 5.493 8.271 1.00 56.31 245 TYR A CA 1
ATOM 1957 C C . TYR A 1 245 ? -27.820 4.952 8.134 1.00 56.31 245 TYR A C 1
ATOM 1959 O O . TYR A 1 245 ? -28.770 5.594 8.577 1.00 56.31 245 TYR A O 1
ATOM 1967 N N . ASP A 1 246 ? -27.998 3.772 7.541 1.00 59.88 246 ASP A N 1
ATOM 1968 C CA . ASP A 1 246 ? -29.276 3.059 7.583 1.00 59.88 246 ASP A CA 1
ATOM 1969 C C . ASP A 1 246 ? -29.566 2.439 8.966 1.00 59.88 246 ASP A C 1
ATOM 1971 O O . ASP A 1 246 ? -30.614 1.815 9.151 1.00 59.88 246 ASP A O 1
ATOM 1975 N N . GLY A 1 247 ? -28.663 2.623 9.940 1.00 60.31 247 GLY A N 1
ATOM 1976 C CA . GLY A 1 247 ? -28.803 2.134 11.308 1.00 60.31 247 GLY A CA 1
ATOM 1977 C C . GLY A 1 247 ? -28.699 0.612 11.416 1.00 60.31 247 GLY A C 1
ATOM 1978 O O . GLY A 1 247 ? -29.229 0.038 12.371 1.00 60.31 247 GLY A O 1
ATOM 1979 N N . GLY A 1 248 ? -28.097 -0.055 10.420 1.00 62.25 248 GLY A N 1
ATOM 1980 C CA . GLY A 1 248 ? -28.045 -1.517 10.339 1.00 62.25 248 GLY A CA 1
ATOM 1981 C C . GLY A 1 248 ? -29.425 -2.143 10.111 1.00 62.25 248 GLY A C 1
ATOM 1982 O O . GLY A 1 248 ? -29.662 -3.302 10.481 1.00 62.25 248 GLY A O 1
ATOM 1983 N N . LEU A 1 249 ? -30.368 -1.361 9.567 1.00 76.06 249 LEU A N 1
ATOM 1984 C CA . LEU A 1 249 ? -31.721 -1.809 9.276 1.00 76.06 249 LEU A CA 1
ATOM 1985 C C . LEU A 1 249 ? -31.790 -2.426 7.876 1.00 76.06 249 LEU A C 1
ATOM 1987 O O . LEU A 1 249 ? -31.624 -1.761 6.855 1.00 76.06 249 LEU A O 1
ATOM 1991 N N . VAL A 1 250 ? -32.139 -3.702 7.835 1.00 76.69 250 VAL A N 1
ATOM 1992 C CA . VAL A 1 250 ? -32.280 -4.519 6.631 1.00 76.69 250 VAL A CA 1
ATOM 1993 C C . VAL A 1 250 ? -33.740 -4.924 6.415 1.00 76.69 250 VAL A C 1
ATOM 1995 O O . VAL A 1 250 ? -34.527 -5.057 7.353 1.00 76.69 250 VAL A O 1
ATOM 1998 N N . SER A 1 251 ? -34.132 -5.088 5.152 1.00 84.50 251 SER A N 1
ATOM 1999 C CA . SER A 1 251 ? -35.436 -5.643 4.765 1.00 84.50 251 SER A CA 1
ATOM 2000 C C . SER A 1 251 ? -35.309 -7.135 4.465 1.00 84.50 251 SER A C 1
ATOM 2002 O O . SER A 1 251 ? -34.327 -7.546 3.849 1.00 84.50 251 SER A O 1
ATOM 2004 N N . ALA A 1 252 ? -36.322 -7.933 4.815 1.00 85.12 252 ALA A N 1
ATOM 2005 C CA . ALA A 1 252 ? -36.384 -9.328 4.381 1.00 85.12 252 ALA A CA 1
ATOM 2006 C C . ALA A 1 252 ? -36.365 -9.438 2.849 1.00 85.12 252 ALA A C 1
ATOM 2008 O O . ALA A 1 252 ? -37.029 -8.670 2.144 1.00 85.12 252 ALA A O 1
ATOM 2009 N N . ASN A 1 253 ? -35.618 -10.419 2.340 1.00 82.12 253 ASN A N 1
ATOM 2010 C CA . ASN A 1 253 ? -35.638 -10.760 0.923 1.00 82.12 253 ASN A CA 1
ATOM 2011 C C . ASN A 1 253 ? -36.956 -11.479 0.558 1.00 82.12 253 ASN A C 1
ATOM 2013 O O . ASN A 1 253 ? -37.754 -11.852 1.419 1.00 82.12 253 ASN A O 1
ATOM 2017 N N . LYS A 1 254 ? -37.206 -11.668 -0.744 1.00 86.94 254 LYS A N 1
ATOM 2018 C CA . LYS A 1 254 ? -38.451 -12.296 -1.220 1.00 86.94 254 LYS A CA 1
ATOM 2019 C C . LYS A 1 254 ? -38.621 -13.742 -0.723 1.00 86.94 254 LYS A C 1
ATOM 2021 O O . LYS A 1 254 ? -39.752 -14.113 -0.431 1.00 86.94 254 LYS A O 1
ATOM 2026 N N . SER A 1 255 ? -37.528 -14.504 -0.604 1.00 86.31 255 SER A N 1
ATOM 2027 C CA . SER A 1 255 ? -37.543 -15.900 -0.124 1.00 86.31 255 SER A CA 1
ATOM 2028 C C . SER A 1 255 ? -38.042 -15.985 1.312 1.00 86.31 255 SER A C 1
ATOM 2030 O O . SER A 1 255 ? -39.055 -16.617 1.580 1.00 86.31 255 SER A O 1
ATOM 2032 N N . LEU A 1 256 ? -37.422 -15.221 2.212 1.00 85.06 256 LEU A N 1
ATOM 2033 C CA . LEU A 1 256 ? -37.768 -15.217 3.627 1.00 85.06 256 LEU A CA 1
ATOM 2034 C C . LEU A 1 256 ? -39.216 -14.759 3.860 1.00 85.06 256 LEU A C 1
ATOM 2036 O O . LEU A 1 256 ? -39.909 -15.284 4.722 1.00 85.06 256 LEU A O 1
ATOM 2040 N N . ILE A 1 257 ? -39.717 -13.806 3.064 1.00 91.38 257 ILE A N 1
ATOM 2041 C CA . ILE A 1 257 ? -41.132 -13.399 3.124 1.00 91.38 257 ILE A CA 1
ATOM 2042 C C . ILE A 1 257 ? -42.059 -14.551 2.717 1.00 91.38 257 ILE A C 1
ATOM 2044 O O . ILE A 1 257 ? -43.114 -14.720 3.330 1.00 91.38 257 ILE A O 1
ATOM 2048 N N . ALA A 1 258 ? -41.701 -15.319 1.686 1.00 90.38 258 ALA A N 1
ATOM 2049 C CA . ALA A 1 258 ? -42.482 -16.474 1.254 1.00 90.38 258 ALA A CA 1
ATOM 2050 C C . ALA A 1 258 ? -42.477 -17.580 2.320 1.00 90.38 258 ALA A C 1
ATOM 2052 O O . ALA A 1 258 ? -43.541 -18.097 2.652 1.00 90.38 258 ALA A O 1
ATOM 2053 N N . GLU A 1 259 ? -41.322 -17.855 2.926 1.00 90.44 259 GLU A N 1
ATOM 2054 C CA . GLU A 1 259 ? -41.176 -18.825 4.017 1.00 90.44 259 GLU A CA 1
ATOM 2055 C C . GLU A 1 259 ? -42.037 -18.436 5.231 1.00 90.44 259 GLU A C 1
ATOM 2057 O O . GLU A 1 259 ? -42.808 -19.253 5.731 1.00 90.44 259 GLU A O 1
ATOM 2062 N N . ILE A 1 260 ? -42.004 -17.167 5.666 1.00 90.94 260 ILE A N 1
ATOM 2063 C CA . ILE A 1 260 ? -42.838 -16.689 6.786 1.00 90.94 260 ILE A CA 1
ATOM 2064 C C . ILE A 1 260 ? -44.334 -16.819 6.453 1.00 90.94 260 ILE A C 1
ATOM 2066 O O . ILE A 1 260 ? -45.144 -17.130 7.327 1.00 90.94 260 ILE A O 1
ATOM 2070 N N . ARG A 1 261 ? -44.734 -16.572 5.196 1.00 92.88 261 ARG A N 1
ATOM 2071 C CA . ARG A 1 261 ? -46.135 -16.726 4.763 1.00 92.88 261 ARG A CA 1
ATOM 2072 C C . ARG A 1 261 ? -46.582 -18.183 4.771 1.00 92.88 261 ARG A C 1
ATOM 2074 O O . ARG A 1 261 ? -47.707 -18.434 5.192 1.00 92.88 261 ARG A O 1
ATOM 2081 N N . ALA A 1 262 ? -45.723 -19.100 4.333 1.00 92.06 262 ALA A N 1
ATOM 2082 C CA . ALA A 1 262 ? -46.006 -20.532 4.328 1.00 92.06 262 ALA A CA 1
ATOM 2083 C C . ALA A 1 262 ? -46.127 -21.087 5.755 1.00 92.06 262 ALA A C 1
ATOM 2085 O O . ALA A 1 262 ? -47.057 -21.828 6.058 1.00 92.06 262 ALA A O 1
ATOM 2086 N N . LEU A 1 263 ? -45.224 -20.671 6.644 1.00 88.62 263 LEU A N 1
ATOM 2087 C CA . LEU A 1 263 ? -45.182 -21.125 8.032 1.00 88.62 263 LEU A CA 1
ATOM 2088 C C . LEU A 1 263 ? -46.297 -20.491 8.889 1.00 88.62 263 LEU A C 1
ATOM 2090 O O . LEU A 1 263 ? -46.818 -21.101 9.823 1.00 88.62 263 LEU A O 1
ATOM 2094 N N . GLY A 1 264 ? -46.714 -19.276 8.529 1.00 89.44 264 GLY A N 1
ATOM 2095 C CA . GLY A 1 264 ? -47.853 -18.578 9.109 1.00 89.44 264 GLY A CA 1
ATOM 2096 C C . GLY A 1 264 ? -47.501 -17.760 10.353 1.00 89.44 264 GLY A C 1
ATOM 2097 O O . GLY A 1 264 ? -46.740 -18.169 11.229 1.00 89.44 264 GLY A O 1
ATOM 2098 N N . LEU A 1 265 ? -48.143 -16.592 10.475 1.00 89.62 265 LEU A N 1
ATOM 2099 C CA . LEU A 1 265 ? -47.810 -15.556 11.465 1.00 89.62 265 LEU A CA 1
ATOM 2100 C C . LEU A 1 265 ? -47.726 -16.081 12.908 1.00 89.62 265 LEU A C 1
ATOM 2102 O O . LEU A 1 265 ? -46.851 -15.678 13.667 1.00 89.62 265 LEU A O 1
ATOM 2106 N N . ARG A 1 266 ? -48.642 -16.973 13.302 1.00 88.50 266 ARG A N 1
ATOM 2107 C CA . ARG A 1 266 ? -48.710 -17.507 14.670 1.00 88.50 266 ARG A CA 1
ATOM 2108 C C . ARG A 1 266 ? -47.528 -18.425 14.989 1.00 88.50 266 ARG A C 1
ATOM 2110 O O . ARG A 1 266 ? -46.991 -18.321 16.090 1.00 88.50 266 ARG A O 1
ATOM 2117 N N . LYS A 1 267 ? -47.150 -19.301 14.053 1.00 90.12 267 LYS A N 1
ATOM 2118 C CA . LYS A 1 267 ? -46.055 -20.261 14.229 1.00 90.12 267 LYS A CA 1
ATOM 2119 C C . LYS A 1 267 ? -44.711 -19.523 14.215 1.00 90.12 267 LYS A C 1
ATOM 2121 O O . LYS A 1 267 ? -43.947 -19.662 15.162 1.00 90.12 267 LYS A O 1
ATOM 2126 N N . THR A 1 268 ? -44.530 -18.569 13.295 1.00 90.69 268 THR A N 1
ATOM 2127 C CA . THR A 1 268 ? -43.321 -17.727 13.244 1.00 90.69 268 THR A CA 1
ATOM 2128 C C . THR A 1 268 ? -43.124 -16.900 14.518 1.00 90.69 268 THR A C 1
ATOM 2130 O O . THR A 1 268 ? -42.020 -16.838 15.045 1.00 90.69 268 THR A O 1
ATOM 2133 N N . THR A 1 269 ? -44.173 -16.273 15.068 1.00 93.12 269 THR A N 1
ATOM 2134 C CA . THR A 1 269 ? -44.072 -15.551 16.355 1.00 93.12 269 THR A CA 1
ATOM 2135 C C . THR A 1 269 ? -43.639 -16.486 17.489 1.00 93.12 269 THR A C 1
ATOM 2137 O O . THR A 1 269 ? -42.825 -16.090 18.319 1.00 93.12 269 THR A O 1
ATOM 2140 N N . LYS A 1 270 ? -44.152 -17.723 17.519 1.00 91.75 270 LYS A N 1
ATOM 2141 C CA . LYS A 1 270 ? -43.820 -18.706 18.559 1.00 91.75 270 LYS A CA 1
ATOM 2142 C C . LYS A 1 270 ? -42.355 -19.148 18.482 1.00 91.75 270 LYS A C 1
ATOM 2144 O O . LYS A 1 270 ? -41.685 -19.155 19.504 1.00 91.75 270 LYS A O 1
ATOM 2149 N N . GLU A 1 271 ? -41.870 -19.476 17.291 1.00 89.06 271 GLU A N 1
ATOM 2150 C CA . GLU A 1 271 ? -40.512 -20.006 17.076 1.00 89.06 271 GLU A CA 1
ATOM 2151 C C . GLU A 1 271 ? -39.422 -18.943 17.197 1.00 89.06 271 GLU A C 1
ATOM 2153 O O . GLU A 1 271 ? -38.314 -19.211 17.646 1.00 89.06 271 GLU A O 1
ATOM 2158 N N . THR A 1 272 ? -39.733 -17.706 16.817 1.00 89.94 272 THR A N 1
ATOM 2159 C CA . THR A 1 272 ? -38.749 -16.614 16.819 1.00 89.94 272 THR A CA 1
ATOM 2160 C C . THR A 1 272 ? -38.756 -15.808 18.119 1.00 89.94 272 THR A C 1
ATOM 2162 O O . THR A 1 272 ? -37.845 -15.012 18.356 1.00 89.94 272 THR A O 1
ATOM 2165 N N . GLY A 1 273 ? -39.802 -15.957 18.944 1.00 90.62 273 GLY A N 1
ATOM 2166 C CA . GLY A 1 273 ? -40.032 -15.141 20.140 1.00 90.62 273 GLY A CA 1
ATOM 2167 C C . GLY A 1 273 ? -40.281 -13.655 19.843 1.00 90.62 273 GLY A C 1
ATOM 2168 O O . GLY A 1 273 ? -40.227 -12.825 20.750 1.00 90.62 273 GLY A O 1
ATOM 2169 N N . LEU A 1 274 ? -40.515 -13.291 18.577 1.00 92.31 274 LEU A N 1
ATOM 2170 C CA . LEU A 1 274 ? -40.742 -11.913 18.145 1.00 92.31 274 LEU A CA 1
ATOM 2171 C C . LEU A 1 274 ? -42.231 -11.574 18.121 1.00 92.31 274 LEU A C 1
ATOM 2173 O O . LEU A 1 274 ? -43.073 -12.387 17.745 1.00 92.31 274 LEU A O 1
ATOM 2177 N N . ASP A 1 275 ? -42.551 -10.323 18.449 1.00 92.19 275 ASP A N 1
ATOM 2178 C CA . ASP A 1 275 ? -43.923 -9.822 18.455 1.00 92.19 275 ASP A CA 1
ATOM 2179 C C . ASP A 1 275 ? -44.590 -9.896 17.058 1.00 92.19 275 ASP A C 1
ATOM 2181 O O . ASP A 1 275 ? -43.959 -9.720 16.009 1.00 92.19 275 ASP A O 1
ATOM 2185 N N . ARG A 1 276 ? -45.914 -10.111 17.039 1.00 91.12 276 ARG A N 1
ATOM 2186 C CA . ARG A 1 276 ? -46.716 -10.203 15.804 1.00 91.12 276 ARG A CA 1
ATOM 2187 C C . ARG A 1 276 ? -46.622 -8.948 14.932 1.00 91.12 276 ARG A C 1
ATOM 2189 O O . ARG A 1 276 ? -46.636 -9.064 13.706 1.00 91.12 276 ARG A O 1
ATOM 2196 N N . LYS A 1 277 ? -46.550 -7.755 15.526 1.00 93.88 277 LYS A N 1
ATOM 2197 C CA . LYS A 1 277 ? -46.404 -6.472 14.820 1.00 93.88 277 LYS A CA 1
ATOM 2198 C C . LYS A 1 277 ? -45.058 -6.400 14.102 1.00 93.88 277 LYS A C 1
ATOM 2200 O O . LYS A 1 277 ? -45.018 -5.942 12.961 1.00 93.88 277 LYS A O 1
ATOM 2205 N N . THR A 1 278 ? -43.996 -6.910 14.717 1.00 91.38 278 THR A N 1
ATOM 2206 C CA . THR A 1 278 ? -42.655 -7.011 14.132 1.00 91.38 278 THR A CA 1
ATOM 2207 C C . THR A 1 278 ? -42.654 -7.957 12.932 1.00 91.38 278 THR A C 1
ATOM 2209 O O . THR A 1 278 ? -42.273 -7.533 11.842 1.00 91.38 278 THR A O 1
ATOM 2212 N N . ILE A 1 279 ? -43.180 -9.183 13.065 1.00 94.12 279 ILE A N 1
ATOM 2213 C CA . ILE A 1 279 ? -43.270 -10.132 11.934 1.00 94.12 279 ILE A CA 1
ATOM 2214 C C . ILE A 1 279 ? -44.149 -9.578 10.800 1.00 94.12 279 ILE A C 1
ATOM 2216 O O . ILE A 1 279 ? -43.788 -9.663 9.625 1.00 94.12 279 ILE A O 1
ATOM 2220 N N . ARG A 1 280 ? -45.272 -8.924 11.123 1.00 94.31 280 ARG A N 1
ATOM 2221 C CA . ARG A 1 280 ? -46.132 -8.269 10.122 1.00 94.31 280 ARG A CA 1
ATOM 2222 C C . ARG A 1 280 ? -45.424 -7.092 9.436 1.00 94.31 280 ARG A C 1
ATOM 2224 O O . ARG A 1 280 ? -45.607 -6.878 8.241 1.00 94.31 280 ARG A O 1
ATOM 2231 N N . GLY A 1 281 ? -44.585 -6.355 10.162 1.00 92.00 281 GLY A N 1
ATOM 2232 C CA . GLY A 1 281 ? -43.703 -5.334 9.598 1.00 92.00 281 GLY A CA 1
ATOM 2233 C C . GLY A 1 281 ? -42.717 -5.920 8.585 1.00 92.00 281 GLY A C 1
ATOM 2234 O O . GLY A 1 281 ? -42.594 -5.382 7.486 1.00 92.00 281 GLY A O 1
ATOM 2235 N N . ILE A 1 282 ? -42.091 -7.051 8.919 1.00 92.12 282 ILE A N 1
ATOM 2236 C CA . ILE A 1 282 ? -41.159 -7.776 8.043 1.00 92.12 282 ILE A CA 1
ATOM 2237 C C . ILE A 1 282 ? -41.864 -8.261 6.765 1.00 92.12 282 ILE A C 1
ATOM 2239 O O . ILE A 1 282 ? -41.365 -8.026 5.665 1.00 92.12 282 ILE A O 1
ATOM 2243 N N . LEU A 1 283 ? -43.061 -8.849 6.886 1.00 91.81 283 LEU A N 1
ATOM 2244 C CA . LEU A 1 283 ? -43.888 -9.271 5.742 1.00 91.81 283 LEU A CA 1
ATOM 2245 C C . LEU A 1 283 ? -44.251 -8.113 4.800 1.00 91.81 283 LEU A C 1
ATOM 2247 O O . LEU A 1 283 ? -44.370 -8.310 3.590 1.00 91.81 283 LEU A O 1
ATOM 2251 N N . ASN A 1 284 ? -44.380 -6.905 5.351 1.00 91.31 284 ASN A N 1
ATOM 2252 C CA . ASN A 1 284 ? -44.647 -5.670 4.615 1.00 91.31 284 ASN A CA 1
ATOM 2253 C C . ASN A 1 284 ? -43.365 -4.937 4.183 1.00 91.31 284 ASN A C 1
ATOM 2255 O O . ASN A 1 284 ? -43.421 -3.759 3.835 1.00 91.31 284 ASN A O 1
ATOM 2259 N N . ARG A 1 285 ? -42.206 -5.611 4.210 1.00 86.88 285 ARG A N 1
ATOM 2260 C CA . ARG A 1 285 ? -40.889 -5.071 3.823 1.00 86.88 285 ARG A CA 1
ATOM 2261 C C . ARG A 1 285 ? -40.440 -3.844 4.623 1.00 86.88 285 ARG A C 1
ATOM 2263 O O . ARG A 1 285 ? -39.602 -3.077 4.147 1.00 86.88 285 ARG A O 1
ATOM 2270 N N . LYS A 1 286 ? -40.940 -3.652 5.848 1.00 88.94 286 LYS A N 1
ATOM 2271 C CA . LYS A 1 286 ? -40.361 -2.644 6.746 1.00 88.94 286 LYS A CA 1
ATOM 2272 C C . LYS A 1 286 ? -38.931 -3.046 7.098 1.00 88.94 286 LYS A C 1
ATOM 2274 O O . LYS A 1 286 ? -38.660 -4.216 7.366 1.00 88.94 286 LYS A O 1
ATOM 2279 N N . LYS A 1 287 ? -38.025 -2.066 7.106 1.00 85.62 287 LYS A N 1
ATOM 2280 C CA . LYS A 1 287 ? -36.640 -2.277 7.533 1.00 85.62 287 LYS A CA 1
ATOM 2281 C C . LYS A 1 287 ? -36.598 -2.531 9.046 1.00 85.62 287 LYS A C 1
ATOM 2283 O O . LYS A 1 287 ? -37.252 -1.818 9.806 1.00 85.62 287 LYS A O 1
ATOM 2288 N N . VAL A 1 288 ? -35.840 -3.539 9.468 1.00 87.50 288 VAL A N 1
ATOM 2289 C CA . VAL A 1 288 ? -35.643 -3.950 10.872 1.00 87.50 288 VAL A CA 1
ATOM 2290 C C . VAL A 1 288 ? -34.161 -4.224 11.126 1.00 87.50 288 VAL A C 1
ATOM 2292 O O . VAL A 1 288 ? -33.413 -4.429 10.178 1.00 87.50 288 VAL A O 1
ATOM 2295 N N . LYS A 1 289 ? -33.704 -4.250 12.384 1.00 83.81 289 LYS A N 1
ATOM 2296 C CA . LYS A 1 289 ? -32.287 -4.527 12.694 1.00 83.81 289 LYS A CA 1
ATOM 2297 C C . LYS A 1 289 ? -31.859 -5.891 12.141 1.00 83.81 289 LYS A C 1
ATOM 2299 O O . LYS A 1 289 ? -32.623 -6.853 12.245 1.00 83.81 289 LYS A O 1
ATOM 2304 N N . ALA A 1 290 ? -30.624 -6.003 11.652 1.00 80.00 290 ALA A N 1
ATOM 2305 C CA . ALA A 1 290 ? -30.063 -7.272 11.171 1.00 80.00 290 ALA A CA 1
ATOM 2306 C C . ALA A 1 290 ? -30.189 -8.412 12.196 1.00 80.00 290 ALA A C 1
ATOM 2308 O O . ALA A 1 290 ? -30.608 -9.513 11.848 1.00 80.00 290 ALA A O 1
ATOM 2309 N N . SER A 1 291 ? -29.961 -8.124 13.480 1.00 81.56 291 SER A N 1
ATOM 2310 C CA . SER A 1 291 ? -30.147 -9.088 14.573 1.00 81.56 291 SER A CA 1
ATOM 2311 C C . SER A 1 291 ? -31.593 -9.580 14.727 1.00 81.56 291 SER A C 1
ATOM 2313 O O . SER A 1 291 ? -31.820 -10.717 15.130 1.00 81.56 291 SER A O 1
ATOM 2315 N N . THR A 1 292 ? -32.587 -8.757 14.378 1.00 87.50 292 THR A N 1
ATOM 2316 C CA . THR A 1 292 ? -34.004 -9.158 14.381 1.00 87.50 292 THR A CA 1
ATOM 2317 C C . THR A 1 292 ? -34.298 -10.117 13.232 1.00 87.50 292 THR A C 1
ATOM 2319 O O . THR A 1 292 ? -34.962 -11.126 13.441 1.00 87.50 292 THR A O 1
ATOM 2322 N N . LEU A 1 293 ? -33.764 -9.850 12.036 1.00 87.75 293 LEU A N 1
ATOM 2323 C CA . LEU A 1 293 ? -33.895 -10.765 10.899 1.00 87.75 293 LEU A CA 1
ATOM 2324 C C . LEU A 1 293 ? -33.144 -12.083 11.122 1.00 87.75 293 LEU A C 1
ATOM 2326 O O . LEU A 1 293 ? -33.677 -13.139 10.794 1.00 87.75 293 LEU A O 1
ATOM 2330 N N . ALA A 1 294 ? -31.971 -12.040 11.756 1.00 85.25 294 ALA A N 1
ATOM 2331 C CA . ALA A 1 294 ? -31.232 -13.238 12.145 1.00 85.25 294 ALA A CA 1
ATOM 2332 C C . ALA A 1 294 ? -32.043 -14.129 13.102 1.00 85.25 294 ALA A C 1
ATOM 2334 O O . ALA A 1 294 ? -32.108 -15.335 12.888 1.00 85.25 294 ALA A O 1
ATOM 2335 N N . LYS A 1 295 ? -32.739 -13.549 14.095 1.00 89.06 295 LYS A N 1
ATOM 2336 C CA . LYS A 1 295 ? -33.656 -14.303 14.973 1.00 89.06 295 LYS A CA 1
ATOM 2337 C C . LYS A 1 295 ? -34.778 -14.997 14.203 1.00 89.06 295 LYS A C 1
ATOM 2339 O O . LYS A 1 295 ? -35.142 -16.110 14.561 1.00 89.06 295 LYS A O 1
ATOM 2344 N N . VAL A 1 296 ? -35.304 -14.364 13.150 1.00 88.94 296 VAL A N 1
ATOM 2345 C CA . VAL A 1 296 ? -36.320 -14.991 12.292 1.00 88.94 296 VAL A CA 1
ATOM 2346 C C . VAL A 1 296 ? -35.745 -16.198 11.561 1.00 88.94 296 VAL A C 1
ATOM 2348 O O . VAL A 1 296 ? -36.313 -17.280 11.637 1.00 88.94 296 VAL A O 1
ATOM 2351 N N . VAL A 1 297 ? -34.591 -16.031 10.913 1.00 87.62 297 VAL A N 1
ATOM 2352 C CA . VAL A 1 297 ? -33.931 -17.112 10.164 1.00 87.62 297 VAL A CA 1
ATOM 2353 C C . VAL A 1 297 ? -33.535 -18.273 11.079 1.00 87.62 297 VAL A C 1
ATOM 2355 O O . VAL A 1 297 ? -33.708 -19.423 10.700 1.00 87.62 297 VAL A O 1
ATOM 2358 N N . ILE A 1 298 ? -33.018 -17.990 12.278 1.00 86.19 298 ILE A N 1
ATOM 2359 C CA . ILE A 1 298 ? -32.632 -19.022 13.251 1.00 86.19 298 ILE A CA 1
ATOM 2360 C C . ILE A 1 298 ? -33.870 -19.743 13.793 1.00 86.19 298 ILE A C 1
ATOM 2362 O O . ILE A 1 298 ? -33.889 -20.969 13.799 1.00 86.19 298 ILE A O 1
ATOM 2366 N N . GLY A 1 299 ? -34.908 -19.005 14.203 1.00 83.19 299 GLY A N 1
ATOM 2367 C CA . GLY A 1 299 ? -36.133 -19.597 14.751 1.00 83.19 299 GLY A CA 1
ATOM 2368 C C . GLY A 1 299 ? -36.864 -20.487 13.745 1.00 83.19 299 GLY A C 1
ATOM 2369 O O . GLY A 1 299 ? -37.378 -21.529 14.120 1.00 83.19 299 GLY A O 1
ATOM 2370 N N . MET A 1 300 ? -36.833 -20.134 12.457 1.00 81.06 300 MET A N 1
ATOM 2371 C CA . MET A 1 300 ? -37.448 -20.932 11.387 1.00 81.06 300 MET A CA 1
ATOM 2372 C C . MET A 1 300 ? -36.617 -22.151 10.948 1.00 81.06 300 MET A C 1
ATOM 2374 O O . MET A 1 300 ? -37.082 -22.926 10.120 1.00 81.06 300 MET A O 1
ATOM 2378 N N . ARG A 1 301 ? -35.385 -22.310 11.452 1.00 75.69 301 ARG A N 1
ATOM 2379 C CA . ARG A 1 301 ? -34.492 -23.446 11.148 1.00 75.69 301 ARG A CA 1
ATOM 2380 C C . ARG A 1 301 ? -34.457 -24.511 12.249 1.00 75.69 301 ARG A C 1
ATOM 2382 O O . ARG A 1 301 ? -33.741 -25.489 12.085 1.00 75.69 301 ARG A O 1
ATOM 2389 N N . GLN A 1 302 ? -35.162 -24.318 13.366 1.00 58.19 302 GLN A N 1
ATOM 2390 C CA . GLN A 1 302 ? -35.207 -25.271 14.485 1.00 58.19 302 GLN A CA 1
ATOM 2391 C C . GLN A 1 302 ? -36.288 -26.360 14.313 1.00 58.19 302 GLN A C 1
ATOM 2393 O O . GLN A 1 302 ? -36.976 -26.694 15.277 1.00 58.19 302 GLN A O 1
ATOM 2398 N N . GLU A 1 303 ? -36.430 -26.911 13.105 1.00 49.25 303 GLU A N 1
ATOM 2399 C CA . GLU A 1 303 ? -37.178 -28.160 12.866 1.00 49.25 303 GLU A CA 1
ATOM 2400 C C . GLU A 1 303 ? -36.220 -29.352 12.771 1.00 49.25 303 GLU A C 1
ATOM 2402 O O . GLU A 1 303 ? -35.196 -29.232 12.058 1.00 49.25 303 GLU A O 1
#